Protein AF-A0A836WLZ9-F1 (afdb_monomer)

Secondary structure (DSSP, 8-state):
-PPPP------HHHHHHHHH-HHHHIIIIITTTTTTSTT--HHHHHHHHHTTEE-HHHHHHHHHHHHHHHHHHHHHTT----HHHHIIIIIHHHHHHHHHHHHTTGGGT-TTTS-EEHHHHHT---HHHHHHHHHHHHHHHHHHHHHIIIIIHHHHTT--GGG-------TT-PPPPPPTTS----------

Foldseek 3Di:
DDDDDLDDDDDPVLVVQCVVPVVSSCLLRPQLVVLLDPPDDPRNVVSVLVNLADELVRLLVVLLVQLQVVLLVCVLVVHDDALVNSCVPTRVVSVVQQVVCLLVVVSSVPSPVHHNYPCNVVVVDDPVVVVVSVVVSSVSSSVSNVCCVVPPCVVCSPPHPVNDDPPPPPPDPDPPPDDPPDDPPDDPDDDD

Solvent-accessible surface area (backbone atoms only — not comparable to full-atom values): 11255 Å² total; per-residue (Å²): 130,84,85,86,74,93,69,93,78,90,47,73,69,58,50,52,40,35,74,76,33,54,68,58,38,38,48,70,66,53,48,23,58,64,19,84,46,95,85,37,54,68,67,19,27,49,34,32,40,59,62,38,47,42,44,71,67,59,50,31,51,56,28,24,50,41,14,39,54,53,42,51,57,40,45,70,71,70,45,88,80,57,32,68,53,25,32,62,74,42,17,46,59,51,52,52,47,45,52,52,34,26,76,69,47,43,19,79,81,39,32,88,82,24,39,36,40,46,54,75,72,71,61,77,61,55,75,66,58,46,52,52,53,54,49,52,36,52,52,50,29,30,50,48,26,40,47,38,61,70,69,47,41,78,80,45,72,84,61,50,78,90,73,61,78,83,78,74,82,79,82,74,82,69,75,78,77,76,61,90,84,63,77,84,79,75,79,79,79,81,80,130

Mean predicted aligned error: 9.45 Å

pLDDT: mean 86.03, std 18.05, range [35.22, 98.5]

Structure (mmCIF, N/CA/C/O backbone):
data_AF-A0A836WLZ9-F1
#
_entry.id   AF-A0A836WLZ9-F1
#
loop_
_atom_site.group_PDB
_atom_site.id
_atom_site.type_symbol
_atom_site.label_atom_id
_atom_site.label_alt_id
_atom_site.label_comp_id
_atom_site.label_asym_id
_atom_site.label_entity_id
_atom_site.label_seq_id
_atom_site.pdbx_PDB_ins_code
_atom_site.Cartn_x
_atom_site.Cartn_y
_atom_site.Cartn_z
_atom_site.occupancy
_atom_site.B_iso_or_equiv
_atom_site.auth_seq_id
_atom_site.auth_comp_id
_atom_site.auth_asym_id
_atom_site.auth_atom_id
_atom_site.pdbx_PDB_model_num
ATOM 1 N N . MET A 1 1 ? -1.176 -26.775 -15.944 1.00 46.50 1 MET A N 1
ATOM 2 C CA . MET A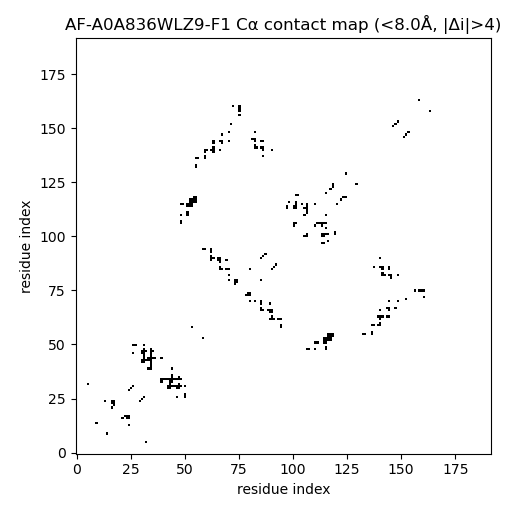 1 1 ? -1.708 -25.426 -15.643 1.00 46.50 1 MET A CA 1
ATOM 3 C C . MET A 1 1 ? -2.430 -24.916 -16.877 1.00 46.50 1 MET A C 1
ATOM 5 O O . MET A 1 1 ? -1.943 -25.163 -17.971 1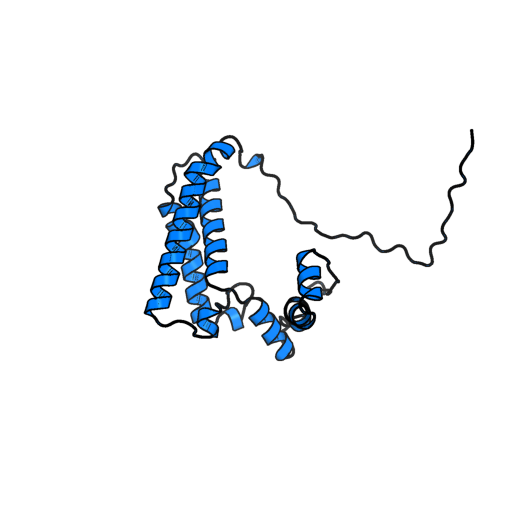.00 46.50 1 MET A O 1
ATOM 9 N N . SER A 1 2 ? -3.597 -24.290 -16.724 1.00 58.41 2 SER A N 1
ATOM 10 C CA . SER A 1 2 ? -4.349 -23.714 -17.846 1.00 58.41 2 SER A CA 1
ATOM 11 C C . SER A 1 2 ? -3.535 -22.624 -18.546 1.00 58.41 2 SER A C 1
ATOM 13 O O . SER A 1 2 ? -2.937 -21.786 -17.872 1.00 58.41 2 SER A O 1
ATOM 15 N N . GLU A 1 3 ? -3.543 -22.614 -19.877 1.00 75.75 3 GLU A N 1
ATOM 16 C CA . GLU A 1 3 ? -2.893 -21.580 -20.684 1.00 75.75 3 GLU A CA 1
ATOM 17 C C . GLU A 1 3 ? -3.460 -20.190 -20.339 1.00 75.75 3 GLU A C 1
ATOM 19 O O . GLU A 1 3 ? -4.664 -19.942 -20.458 1.00 75.75 3 GLU A O 1
ATOM 24 N N . LEU A 1 4 ? -2.597 -19.266 -19.906 1.00 73.62 4 LEU A N 1
ATOM 25 C CA . LEU A 1 4 ? -2.977 -17.867 -19.733 1.00 73.62 4 LEU A CA 1
ATOM 26 C C . LEU A 1 4 ? -3.134 -17.238 -21.122 1.00 73.62 4 LEU A C 1
ATOM 28 O O . LEU A 1 4 ? -2.177 -17.180 -21.889 1.00 73.62 4 LEU A O 1
ATOM 32 N N . LYS A 1 5 ? -4.331 -16.735 -21.444 1.00 78.81 5 LYS A N 1
ATOM 33 C CA . LYS A 1 5 ? -4.615 -16.050 -22.718 1.00 78.81 5 LYS A CA 1
ATOM 34 C C . LYS A 1 5 ? -4.666 -14.538 -22.520 1.00 78.81 5 LYS A C 1
ATOM 36 O O . LYS A 1 5 ? -5.417 -14.055 -21.672 1.00 78.81 5 LYS A O 1
ATOM 41 N N . ASN A 1 6 ? -3.915 -13.783 -23.326 1.00 80.25 6 ASN A N 1
ATOM 42 C CA . ASN A 1 6 ? -3.965 -12.319 -23.310 1.00 80.25 6 ASN A CA 1
ATOM 43 C C . ASN A 1 6 ? -5.201 -11.844 -24.075 1.00 80.25 6 ASN A C 1
ATOM 45 O O . ASN A 1 6 ? -5.151 -11.582 -25.275 1.00 80.25 6 ASN A O 1
ATOM 49 N N . ARG A 1 7 ? -6.345 -11.801 -23.394 1.00 82.19 7 ARG A N 1
ATOM 50 C CA . ARG A 1 7 ? -7.562 -11.229 -23.966 1.00 82.19 7 ARG A CA 1
ATOM 51 C C . ARG A 1 7 ? -7.542 -9.721 -23.778 1.00 82.19 7 ARG A C 1
ATOM 53 O O . ARG A 1 7 ? -7.250 -9.230 -22.688 1.00 82.19 7 ARG A O 1
ATOM 60 N N . PHE A 1 8 ? -7.895 -8.997 -24.835 1.00 80.06 8 PHE A N 1
ATOM 61 C CA . PHE A 1 8 ? -8.130 -7.566 -24.734 1.00 80.06 8 PHE A CA 1
ATOM 62 C C . PHE A 1 8 ? -9.249 -7.303 -23.720 1.00 80.06 8 PHE A C 1
ATOM 64 O O . PHE A 1 8 ? -10.353 -7.832 -23.843 1.00 80.06 8 PHE A O 1
ATOM 71 N N . THR A 1 9 ? -8.945 -6.487 -22.715 1.00 78.06 9 THR A N 1
ATOM 72 C CA . THR A 1 9 ? -9.892 -6.038 -21.692 1.00 78.06 9 THR A CA 1
ATOM 73 C C . THR A 1 9 ? -9.932 -4.519 -21.700 1.00 78.06 9 THR A C 1
ATOM 75 O O . THR A 1 9 ? -8.875 -3.882 -21.629 1.00 78.06 9 THR A O 1
ATOM 78 N N . TRP A 1 10 ? -11.136 -3.955 -21.746 1.00 83.25 10 TRP A N 1
ATOM 79 C CA . TRP A 1 10 ? -11.361 -2.514 -21.736 1.00 83.25 10 TRP A CA 1
ATOM 80 C C . TRP A 1 10 ? -11.775 -2.034 -20.341 1.00 83.25 10 TRP A C 1
ATOM 82 O O . TRP A 1 10 ? -12.531 -2.701 -19.639 1.00 83.25 10 TRP A O 1
ATOM 92 N N . SER A 1 11 ? -11.270 -0.871 -19.951 1.00 86.50 11 SER A N 1
ATOM 93 C CA . SER A 1 11 ? -11.744 -0.085 -18.814 1.00 86.50 11 SER A CA 1
ATOM 94 C C . SER A 1 11 ? -11.515 1.390 -19.125 1.00 86.50 11 SER A C 1
ATOM 96 O O . SER A 1 11 ? -10.692 1.712 -19.986 1.00 86.50 11 SER A O 1
ATOM 98 N N . TYR A 1 12 ? -12.193 2.284 -18.407 1.00 90.75 12 TYR A N 1
ATOM 99 C CA . TYR A 1 12 ? -12.005 3.724 -18.584 1.00 90.75 12 TYR A CA 1
ATOM 100 C C . TYR A 1 12 ? -10.528 4.126 -18.431 1.00 90.75 12 TYR A C 1
ATOM 102 O O . TYR A 1 12 ? -9.948 4.715 -19.335 1.00 90.75 12 TYR A O 1
ATOM 110 N N . SER A 1 13 ? -9.872 3.686 -17.352 1.00 87.75 13 SER A N 1
ATOM 111 C CA . SER A 1 13 ? -8.445 3.954 -17.120 1.00 87.75 13 SER A CA 1
ATOM 112 C C . SER A 1 13 ? -7.533 3.326 -18.178 1.00 87.75 13 SER A C 1
ATOM 114 O O . SER A 1 13 ? -6.481 3.870 -18.490 1.00 87.75 13 SER A O 1
ATOM 116 N N . ALA A 1 14 ? -7.911 2.171 -18.737 1.00 88.56 14 ALA A N 1
ATOM 117 C CA . ALA A 1 14 ? -7.153 1.537 -19.811 1.00 88.56 14 ALA A CA 1
ATOM 118 C C . ALA A 1 14 ? -7.240 2.312 -21.132 1.00 88.56 14 ALA A C 1
ATOM 120 O O . ALA A 1 14 ? -6.253 2.344 -21.867 1.00 88.56 14 ALA A O 1
ATOM 121 N N . ALA A 1 15 ? -8.408 2.883 -21.434 1.00 91.62 15 ALA A N 1
ATOM 122 C CA . ALA A 1 15 ? -8.615 3.729 -22.603 1.00 91.62 15 ALA A CA 1
ATOM 123 C C . ALA A 1 15 ? -7.850 5.045 -22.451 1.00 91.62 15 ALA A C 1
ATOM 125 O O . ALA A 1 15 ? -7.040 5.375 -23.307 1.00 91.62 15 ALA A O 1
ATOM 126 N N . ASP A 1 16 ? -8.016 5.719 -21.314 1.00 93.44 16 ASP A N 1
ATOM 127 C CA . ASP A 1 16 ? -7.311 6.960 -20.987 1.00 93.44 16 ASP A CA 1
ATOM 128 C C . ASP A 1 16 ? -5.779 6.805 -21.054 1.00 93.44 16 ASP A C 1
ATOM 130 O O . ASP A 1 16 ? -5.087 7.600 -21.691 1.00 93.44 16 ASP A O 1
ATOM 134 N N . GLU A 1 17 ? -5.232 5.717 -20.495 1.00 90.69 17 GLU A N 1
ATOM 135 C CA . GLU A 1 17 ? -3.798 5.415 -20.583 1.00 90.69 17 GLU A CA 1
ATOM 136 C C . GLU A 1 17 ? -3.333 5.216 -22.036 1.00 90.69 17 GLU A C 1
ATOM 138 O O . GLU A 1 17 ? -2.231 5.642 -22.395 1.00 90.69 17 GLU A O 1
ATOM 143 N N . PHE A 1 18 ? -4.150 4.559 -22.867 1.00 91.75 18 PHE A N 1
ATOM 144 C CA . PHE A 1 18 ? -3.839 4.319 -24.275 1.00 91.75 18 PHE A CA 1
ATOM 145 C C . PHE A 1 18 ? -3.858 5.609 -25.099 1.00 91.75 18 PHE A C 1
ATOM 147 O O . PHE A 1 18 ? -2.924 5.828 -25.873 1.00 91.75 18 PHE A O 1
ATOM 154 N N . GLU A 1 19 ? -4.875 6.452 -24.905 1.00 94.25 19 GLU A N 1
ATOM 155 C CA . GLU A 1 19 ? -5.005 7.744 -25.590 1.00 94.25 19 GLU A CA 1
ATOM 156 C C . GLU A 1 19 ? -3.904 8.716 -25.163 1.00 94.25 19 GLU A C 1
ATOM 158 O O . GLU A 1 19 ? -3.284 9.361 -26.006 1.00 94.25 19 GLU A O 1
ATOM 163 N N . THR A 1 20 ? -3.575 8.746 -23.870 1.00 95.19 20 THR A N 1
ATOM 164 C CA . THR A 1 20 ? -2.486 9.580 -23.349 1.00 95.19 20 THR A CA 1
ATOM 165 C C . THR A 1 20 ? -1.132 9.140 -23.905 1.00 95.19 20 THR A C 1
ATOM 167 O O . THR A 1 20 ? -0.321 9.962 -24.329 1.00 95.19 20 THR A O 1
ATOM 170 N N . CYS A 1 21 ? -0.831 7.836 -23.862 1.00 95.75 21 CYS A N 1
ATOM 171 C CA . CYS A 1 21 ? 0.431 7.309 -24.370 1.00 95.75 21 CYS A CA 1
ATOM 172 C C . CYS A 1 21 ? 0.352 5.808 -24.675 1.00 95.75 21 CYS A C 1
ATOM 174 O O . CYS A 1 21 ? 0.503 4.946 -23.802 1.00 95.75 21 CYS A O 1
ATOM 176 N N . ARG A 1 22 ? 0.268 5.474 -25.965 1.00 93.94 22 ARG A N 1
ATOM 177 C CA . ARG A 1 22 ? 0.251 4.081 -26.449 1.00 93.94 22 ARG A CA 1
ATOM 178 C C . ARG A 1 22 ? 1.471 3.274 -25.997 1.00 93.94 22 ARG A C 1
ATOM 180 O O . ARG A 1 22 ? 1.341 2.101 -25.647 1.00 93.94 22 ARG A O 1
ATOM 187 N N . ARG A 1 23 ? 2.656 3.902 -25.947 1.00 95.00 23 ARG A N 1
ATOM 188 C CA . ARG A 1 23 ? 3.887 3.259 -25.452 1.00 95.00 23 ARG A CA 1
ATOM 189 C C . ARG A 1 23 ? 3.758 2.894 -23.975 1.00 95.00 23 ARG A C 1
ATOM 191 O O . ARG A 1 23 ? 4.105 1.776 -23.609 1.00 95.00 23 ARG A O 1
ATOM 198 N N . LYS A 1 24 ? 3.234 3.795 -23.139 1.00 92.06 24 LYS A N 1
ATOM 199 C CA . LYS A 1 24 ? 2.970 3.522 -21.720 1.00 92.06 24 LYS A CA 1
ATOM 200 C C . LYS A 1 24 ? 2.031 2.326 -21.581 1.00 92.06 24 LYS A C 1
ATOM 202 O O . LYS A 1 24 ? 2.390 1.354 -20.923 1.00 92.06 24 LYS A O 1
ATOM 207 N N . ARG A 1 25 ? 0.907 2.331 -22.308 1.00 91.50 25 ARG A N 1
ATOM 208 C CA . ARG A 1 25 ? -0.052 1.218 -22.302 1.00 91.50 25 ARG A CA 1
ATOM 209 C C . ARG A 1 25 ? 0.583 -0.119 -22.693 1.00 91.50 25 ARG A C 1
ATOM 211 O O . ARG A 1 25 ? 0.291 -1.146 -22.075 1.00 91.50 25 ARG A O 1
ATOM 218 N N . TYR A 1 26 ? 1.462 -0.111 -23.697 1.00 92.62 26 TYR A N 1
ATOM 219 C CA . TYR A 1 26 ? 2.217 -1.295 -24.100 1.00 92.62 26 TYR A CA 1
ATOM 220 C C .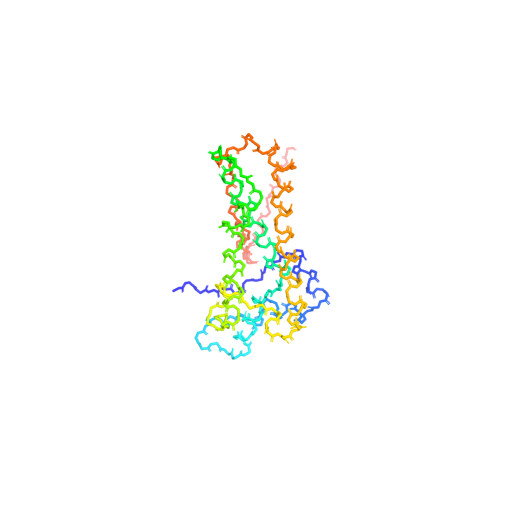 TYR A 1 26 ? 3.062 -1.860 -22.952 1.00 92.62 26 TYR A C 1
ATOM 222 O O . TYR A 1 26 ? 2.936 -3.044 -22.636 1.00 92.62 26 TYR A O 1
ATOM 230 N N . TRP A 1 27 ? 3.864 -1.028 -22.283 1.00 92.06 27 TRP A N 1
ATOM 231 C CA . TRP A 1 27 ? 4.718 -1.475 -21.176 1.00 92.06 27 TRP A CA 1
ATOM 232 C C . TRP A 1 27 ? 3.927 -1.918 -19.944 1.00 92.06 27 TRP A C 1
ATOM 234 O O . TRP A 1 27 ? 4.275 -2.931 -19.339 1.00 92.06 27 TRP 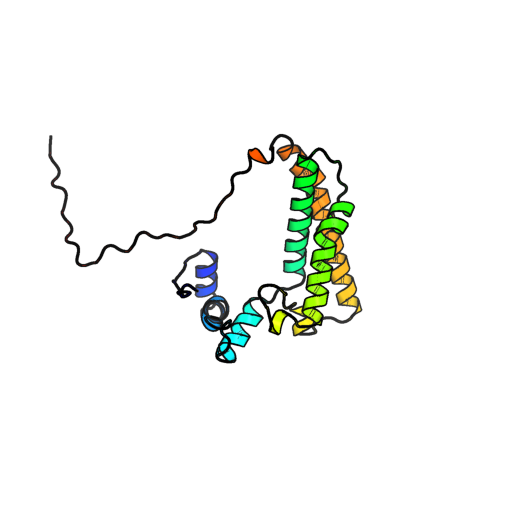A O 1
ATOM 244 N N . SER A 1 28 ? 2.836 -1.223 -19.619 1.00 86.31 28 SER A N 1
ATOM 245 C CA . SER A 1 28 ? 1.981 -1.546 -18.474 1.00 86.31 28 SER A CA 1
ATOM 246 C C . SER A 1 28 ? 1.261 -2.890 -18.624 1.00 86.31 28 SER A C 1
ATOM 248 O O . SER A 1 28 ? 1.077 -3.603 -17.637 1.00 86.31 28 SER A O 1
ATOM 250 N N . LYS A 1 29 ? 0.820 -3.247 -19.842 1.00 86.56 29 LYS A N 1
ATOM 251 C CA . LYS A 1 29 ? -0.077 -4.399 -20.053 1.00 86.56 29 LYS A CA 1
ATOM 252 C C . LYS A 1 29 ? 0.523 -5.546 -20.862 1.00 86.56 29 LYS A C 1
ATOM 254 O O . LYS A 1 29 ? 0.247 -6.702 -20.545 1.00 86.56 29 LYS A O 1
ATOM 259 N N . TYR A 1 30 ? 1.281 -5.245 -21.911 1.00 90.69 30 TYR A N 1
ATOM 260 C CA . TYR A 1 30 ? 1.640 -6.223 -22.942 1.00 90.69 30 TYR A CA 1
ATOM 261 C C . TYR A 1 30 ? 3.106 -6.644 -22.884 1.00 90.69 30 TYR A C 1
ATOM 263 O O . TYR A 1 30 ? 3.390 -7.829 -23.010 1.00 90.69 30 TYR A O 1
ATOM 271 N N . ALA A 1 31 ? 4.030 -5.717 -22.625 1.00 92.94 31 ALA A N 1
ATOM 272 C CA . ALA A 1 31 ? 5.465 -6.004 -22.668 1.00 92.94 31 ALA A CA 1
ATOM 273 C C . ALA A 1 31 ? 5.912 -7.071 -21.656 1.00 92.94 31 ALA A C 1
ATOM 275 O O . ALA A 1 31 ? 6.858 -7.805 -21.914 1.00 92.94 31 ALA A O 1
ATOM 276 N N . GLY A 1 32 ? 5.241 -7.158 -20.503 1.00 92.69 32 GLY A N 1
ATOM 277 C CA . GLY A 1 32 ? 5.515 -8.167 -19.477 1.00 92.69 32 GLY A CA 1
ATOM 278 C C . GLY A 1 32 ? 4.783 -9.498 -19.673 1.00 92.69 32 GLY A C 1
ATOM 279 O O . GLY A 1 32 ? 4.881 -10.370 -18.809 1.00 92.69 32 GLY A O 1
ATOM 280 N N . TRP A 1 33 ? 4.003 -9.666 -20.745 1.00 91.88 33 TRP A N 1
ATOM 281 C CA . TRP A 1 33 ? 3.260 -10.904 -20.977 1.00 91.88 33 TRP A CA 1
ATOM 282 C C . TRP A 1 33 ? 4.217 -12.085 -21.185 1.00 91.88 33 TRP A C 1
ATOM 284 O O . TRP A 1 33 ? 5.179 -11.979 -21.939 1.00 91.88 33 TRP A O 1
ATOM 294 N N . GLY A 1 34 ? 3.986 -13.197 -20.481 1.00 91.31 34 GLY A N 1
ATOM 295 C CA . GLY A 1 34 ? 4.898 -14.347 -20.466 1.00 91.31 34 GLY A CA 1
ATOM 296 C C . GLY A 1 34 ? 6.180 -14.126 -19.653 1.00 91.31 34 GLY A C 1
ATOM 297 O O . GLY A 1 34 ? 6.971 -15.047 -19.503 1.00 91.31 34 GLY A O 1
ATOM 298 N N . GLY A 1 35 ? 6.385 -12.943 -19.059 1.00 92.31 35 GLY A N 1
ATOM 299 C CA . GLY A 1 35 ? 7.588 -12.611 -18.283 1.00 92.31 35 GLY A CA 1
ATOM 300 C C . GLY A 1 35 ? 7.757 -13.379 -16.963 1.00 92.31 35 GLY A C 1
ATOM 301 O O . GLY A 1 35 ? 8.768 -13.203 -16.286 1.00 92.31 35 GLY A O 1
ATOM 302 N N . TRP A 1 36 ? 6.774 -14.201 -16.584 1.00 90.88 36 TRP A N 1
ATOM 303 C CA . TRP A 1 36 ? 6.812 -15.096 -15.422 1.00 90.88 36 TRP A CA 1
ATOM 304 C C . TRP A 1 36 ? 7.346 -16.499 -15.749 1.00 90.88 36 TRP A C 1
ATOM 306 O O . TRP A 1 36 ? 7.603 -17.265 -14.823 1.00 90.88 36 TRP A O 1
ATOM 316 N N . GLU A 1 37 ? 7.493 -16.850 -17.029 1.00 91.81 37 GLU A N 1
ATOM 317 C CA . GLU A 1 37 ? 7.983 -18.167 -17.438 1.00 91.81 37 GLU A CA 1
ATOM 318 C C . GLU A 1 37 ? 9.485 -18.323 -17.159 1.00 91.81 37 GLU A C 1
ATOM 320 O O . GLU A 1 37 ? 10.254 -17.353 -17.194 1.00 91.81 37 GLU A O 1
ATOM 325 N N . LYS A 1 38 ? 9.922 -19.566 -16.914 1.00 88.31 38 LYS A N 1
ATOM 326 C CA . LYS A 1 38 ? 11.342 -19.878 -16.663 1.00 88.31 38 LYS A CA 1
ATOM 327 C C . LYS A 1 38 ? 12.228 -19.445 -17.833 1.00 88.31 38 LYS A C 1
ATOM 329 O O . LYS A 1 38 ? 13.245 -18.796 -17.606 1.00 88.31 38 LYS A O 1
ATOM 334 N N . ASP A 1 39 ? 11.765 -19.677 -19.058 1.00 92.19 39 ASP A N 1
ATOM 335 C CA . ASP A 1 39 ? 12.493 -19.371 -20.296 1.00 92.19 39 ASP A CA 1
ATOM 336 C C . ASP A 1 39 ? 12.046 -18.045 -20.937 1.00 92.19 39 ASP A C 1
ATOM 338 O O . ASP A 1 39 ? 12.260 -17.801 -22.122 1.00 92.19 39 ASP A O 1
ATOM 342 N N . ALA A 1 40 ? 11.410 -17.161 -20.156 1.00 92.94 40 ALA A N 1
ATOM 343 C CA . ALA A 1 40 ? 10.954 -15.868 -20.653 1.00 92.94 40 ALA A CA 1
ATOM 344 C C . ALA A 1 40 ? 12.119 -15.018 -21.202 1.00 92.94 40 ALA A C 1
ATOM 346 O O . ALA A 1 40 ? 13.148 -14.901 -20.520 1.00 92.94 40 ALA A O 1
ATOM 347 N N . PRO A 1 41 ? 11.940 -14.332 -22.351 1.00 95.25 41 PRO A N 1
ATOM 348 C CA . PRO A 1 41 ? 12.907 -13.360 -22.850 1.00 95.25 41 PRO A CA 1
ATOM 349 C C . PRO A 1 41 ? 13.250 -12.313 -21.787 1.00 95.25 41 PRO A C 1
ATOM 351 O O . PRO A 1 41 ? 12.374 -11.865 -21.040 1.00 95.25 41 PRO A O 1
ATOM 354 N N . GLU A 1 42 ? 14.510 -11.874 -21.743 1.00 94.75 42 GLU A N 1
ATOM 355 C CA . GLU A 1 42 ? 14.996 -10.956 -20.703 1.00 94.75 42 GLU A CA 1
ATOM 356 C C . GLU A 1 42 ? 14.142 -9.683 -20.611 1.00 94.75 42 GLU A C 1
ATOM 358 O O . GLU A 1 42 ? 13.754 -9.262 -19.517 1.00 94.75 42 GLU A O 1
ATOM 363 N N . LEU A 1 43 ? 13.781 -9.111 -21.763 1.00 94.88 43 LEU A N 1
ATOM 364 C CA . LEU A 1 43 ? 12.960 -7.909 -21.837 1.00 94.88 43 LEU A CA 1
ATOM 365 C C . LEU A 1 43 ? 11.577 -8.115 -21.208 1.00 94.88 43 LEU A C 1
ATOM 367 O O . LEU A 1 43 ? 11.147 -7.289 -20.403 1.00 94.88 43 LEU A O 1
ATOM 371 N N . ALA A 1 44 ? 10.907 -9.225 -21.530 1.00 94.88 44 ALA A N 1
ATOM 372 C CA . ALA A 1 44 ? 9.586 -9.545 -20.996 1.00 94.88 44 ALA A CA 1
ATOM 373 C C . ALA A 1 44 ? 9.648 -9.816 -19.489 1.00 94.88 44 ALA A C 1
ATOM 375 O O . ALA A 1 44 ? 8.819 -9.320 -18.725 1.00 94.88 44 ALA A O 1
ATOM 376 N N . ARG A 1 45 ? 10.686 -10.529 -19.033 1.00 94.62 45 ARG A N 1
ATOM 377 C CA . ARG A 1 45 ? 10.941 -10.786 -17.611 1.00 94.62 45 ARG A CA 1
ATOM 378 C C . ARG A 1 45 ? 11.170 -9.490 -16.832 1.00 94.62 45 ARG A C 1
ATOM 380 O O . ARG A 1 45 ? 10.613 -9.304 -15.748 1.00 94.62 45 ARG A O 1
ATOM 387 N N . LYS A 1 46 ? 11.971 -8.574 -17.380 1.00 94.06 46 LYS A N 1
ATOM 388 C CA . LYS A 1 46 ? 12.237 -7.262 -16.778 1.00 94.06 46 LYS A CA 1
ATOM 389 C C . LYS A 1 46 ? 10.977 -6.400 -16.758 1.00 94.06 46 LYS A C 1
ATOM 391 O O . LYS A 1 46 ? 10.637 -5.875 -15.702 1.00 94.06 46 LYS A O 1
ATOM 396 N N . ALA A 1 47 ? 10.256 -6.313 -17.875 1.00 95.19 47 ALA A N 1
ATOM 397 C CA . ALA A 1 47 ? 8.992 -5.587 -17.962 1.00 95.19 47 ALA A CA 1
ATOM 398 C C . ALA A 1 47 ? 7.972 -6.110 -16.943 1.00 95.19 47 ALA A C 1
ATOM 400 O O . ALA A 1 47 ? 7.372 -5.327 -16.212 1.00 95.19 47 ALA A O 1
ATOM 401 N N . TYR A 1 48 ? 7.836 -7.432 -16.823 1.00 94.19 48 TYR A N 1
ATOM 402 C CA . TYR A 1 48 ? 6.954 -8.058 -15.846 1.00 94.19 48 TYR A CA 1
ATOM 403 C C . TYR A 1 48 ? 7.318 -7.684 -14.407 1.00 94.19 48 TYR A C 1
ATOM 405 O O . TYR A 1 48 ? 6.455 -7.208 -13.672 1.00 94.19 48 TYR A O 1
ATOM 413 N N . ARG A 1 49 ? 8.588 -7.827 -14.009 1.00 93.69 49 ARG A N 1
ATOM 414 C CA . ARG A 1 49 ? 9.047 -7.463 -12.657 1.00 93.69 49 ARG A CA 1
ATOM 415 C C . ARG A 1 49 ? 8.801 -5.987 -12.346 1.00 93.69 49 ARG A C 1
ATOM 417 O O . ARG A 1 49 ? 8.232 -5.671 -11.308 1.00 93.69 49 ARG A O 1
ATOM 424 N N . LEU A 1 50 ? 9.185 -5.093 -13.258 1.00 93.44 50 LEU A N 1
ATOM 425 C CA . LEU A 1 50 ? 9.042 -3.648 -13.058 1.00 93.44 50 LEU A CA 1
ATOM 426 C C . LEU A 1 50 ? 7.577 -3.190 -13.111 1.00 93.44 50 LEU A C 1
ATOM 428 O O . LEU A 1 50 ? 7.224 -2.231 -12.437 1.00 93.44 50 LEU A O 1
ATOM 432 N N . SER A 1 51 ? 6.694 -3.913 -13.809 1.00 92.62 51 SER A N 1
ATOM 433 C CA . SER A 1 51 ? 5.243 -3.656 -13.771 1.00 92.62 51 SER A CA 1
ATOM 434 C C . SER A 1 51 ? 4.611 -3.892 -12.392 1.00 92.62 51 SER A C 1
ATOM 436 O O . SER A 1 51 ? 3.472 -3.493 -12.163 1.00 92.62 51 SER A O 1
ATOM 438 N N . LYS A 1 52 ? 5.321 -4.576 -11.482 1.00 93.00 52 LYS A N 1
ATOM 439 C CA . LYS A 1 52 ? 4.913 -4.814 -10.087 1.00 93.00 52 LYS A CA 1
ATOM 440 C C . LYS A 1 52 ? 5.609 -3.886 -9.098 1.00 93.00 52 LYS A C 1
ATOM 442 O O . LYS A 1 52 ? 5.487 -4.076 -7.890 1.00 93.00 52 LYS A O 1
ATOM 447 N N . MET A 1 53 ? 6.350 -2.903 -9.601 1.00 94.81 53 MET A N 1
ATOM 448 C CA . MET A 1 53 ? 6.943 -1.878 -8.764 1.00 94.81 53 MET A CA 1
ATOM 449 C C . MET A 1 53 ? 5.849 -1.052 -8.093 1.00 94.81 53 MET A C 1
ATOM 451 O O . MET A 1 53 ? 4.837 -0.716 -8.707 1.00 94.81 53 MET A O 1
ATOM 455 N N . VAL A 1 54 ? 6.076 -0.713 -6.833 1.00 95.44 54 VAL A N 1
ATOM 456 C CA . VAL A 1 54 ? 5.221 0.183 -6.056 1.00 95.44 54 VAL A CA 1
ATOM 457 C C . VAL A 1 54 ? 6.096 1.244 -5.400 1.00 95.44 54 VAL A C 1
ATOM 459 O O . VAL A 1 54 ? 7.301 1.062 -5.259 1.00 95.44 54 VAL A O 1
ATOM 462 N N . ASN A 1 55 ? 5.500 2.368 -5.028 1.00 94.88 55 ASN A N 1
ATOM 463 C CA . ASN A 1 55 ? 6.169 3.424 -4.269 1.00 94.88 55 ASN A CA 1
ATOM 464 C C . ASN A 1 55 ? 5.665 3.438 -2.822 1.00 94.88 55 ASN A C 1
ATOM 466 O O . ASN A 1 55 ? 4.699 2.734 -2.490 1.00 94.88 55 ASN A O 1
ATOM 470 N N . ILE A 1 56 ? 6.276 4.268 -1.973 1.00 94.81 56 ILE A N 1
ATOM 471 C CA . ILE A 1 56 ? 5.861 4.380 -0.572 1.00 94.81 56 ILE A CA 1
ATOM 472 C C . ILE A 1 56 ? 4.381 4.748 -0.443 1.00 94.81 56 ILE A C 1
ATOM 474 O O . ILE A 1 56 ? 3.695 4.205 0.410 1.00 94.81 56 ILE A O 1
ATOM 478 N N . TYR A 1 57 ? 3.852 5.609 -1.316 1.00 95.25 57 TYR A N 1
ATOM 479 C CA . TYR A 1 57 ? 2.480 6.110 -1.211 1.00 95.25 57 TYR A CA 1
ATOM 480 C C . TYR A 1 57 ? 1.455 5.000 -1.460 1.00 95.25 57 TYR A C 1
ATOM 482 O O . TYR A 1 57 ? 0.479 4.863 -0.723 1.00 95.25 57 TYR A O 1
ATOM 490 N N . THR A 1 58 ? 1.723 4.152 -2.454 1.00 96.00 58 THR A N 1
ATOM 491 C CA . THR A 1 58 ? 0.932 2.946 -2.732 1.00 96.00 58 THR A CA 1
ATOM 492 C C . THR A 1 58 ? 0.999 1.987 -1.546 1.00 96.00 58 THR A C 1
ATOM 494 O O . THR A 1 58 ? -0.009 1.406 -1.144 1.00 96.00 58 THR A O 1
ATOM 497 N N . LEU A 1 59 ? 2.188 1.834 -0.955 1.00 96.06 59 LEU A N 1
ATOM 498 C CA . LEU A 1 59 ? 2.385 0.977 0.205 1.00 96.06 59 LEU A CA 1
ATOM 499 C C . LEU A 1 59 ? 1.617 1.491 1.434 1.00 96.06 59 LEU A C 1
ATOM 501 O O . LEU A 1 59 ? 0.966 0.696 2.111 1.00 96.06 59 LEU A O 1
ATOM 505 N N . THR A 1 60 ? 1.631 2.804 1.672 1.00 97.75 60 THR A N 1
ATOM 506 C CA . THR A 1 60 ? 0.870 3.486 2.726 1.00 97.75 60 THR A CA 1
ATOM 507 C C . THR A 1 60 ? -0.628 3.258 2.564 1.00 97.75 60 THR A C 1
ATOM 509 O O . THR A 1 60 ? -1.284 2.883 3.532 1.00 97.75 60 THR A O 1
ATOM 512 N N . GLY A 1 61 ? -1.168 3.395 1.348 1.00 97.75 61 GLY A N 1
ATOM 513 C CA . GLY A 1 61 ? -2.581 3.114 1.069 1.00 97.75 61 GLY A CA 1
ATOM 514 C C . GLY A 1 61 ? -2.967 1.668 1.396 1.00 97.75 61 GLY A C 1
ATOM 515 O O . GLY A 1 61 ? -3.913 1.431 2.145 1.00 97.75 61 GLY A O 1
ATOM 516 N N . ASN A 1 62 ? -2.168 0.700 0.937 1.00 97.06 62 ASN A N 1
ATOM 517 C CA . ASN A 1 62 ? -2.384 -0.721 1.237 1.00 97.06 62 ASN A CA 1
ATOM 518 C C . ASN A 1 62 ? -2.266 -1.036 2.740 1.00 97.06 62 ASN A C 1
ATOM 520 O O . ASN A 1 62 ? -2.925 -1.941 3.253 1.00 97.06 62 ASN A O 1
ATOM 524 N N . ALA A 1 63 ? -1.385 -0.337 3.458 1.00 98.06 63 ALA A N 1
ATOM 525 C CA . ALA A 1 63 ? -1.231 -0.488 4.900 1.00 98.06 63 ALA A CA 1
ATOM 526 C C . ALA A 1 63 ? -2.419 0.117 5.666 1.00 98.06 63 ALA A C 1
ATOM 528 O O . ALA A 1 63 ? -2.894 -0.493 6.623 1.00 98.06 63 ALA A O 1
ATOM 529 N N . ALA A 1 64 ? -2.929 1.267 5.215 1.00 98.38 64 ALA A N 1
ATOM 530 C CA . ALA A 1 64 ? -4.121 1.905 5.762 1.00 98.38 64 ALA A CA 1
ATOM 531 C C . ALA A 1 64 ? -5.360 1.026 5.572 1.00 98.38 64 ALA A C 1
ATOM 533 O O . ALA A 1 64 ? -6.080 0.780 6.537 1.00 98.38 64 ALA A O 1
ATOM 534 N N . GLU A 1 65 ? -5.561 0.473 4.372 1.00 97.94 65 GLU A N 1
ATOM 535 C CA . GLU A 1 65 ? -6.641 -0.480 4.104 1.00 97.94 65 GLU A CA 1
ATOM 536 C C . GLU A 1 65 ? -6.560 -1.686 5.046 1.00 97.94 65 GLU A C 1
ATOM 538 O O . GLU A 1 65 ? -7.544 -2.030 5.695 1.00 97.94 65 GLU A O 1
ATOM 543 N N . ARG A 1 66 ? -5.375 -2.290 5.205 1.00 98.19 66 ARG A N 1
ATOM 544 C CA . ARG A 1 66 ? -5.186 -3.406 6.146 1.00 98.19 66 ARG A CA 1
ATOM 545 C C . ARG A 1 66 ? -5.522 -3.034 7.587 1.00 98.19 66 ARG A C 1
ATOM 547 O O . ARG A 1 66 ? -6.184 -3.820 8.261 1.00 98.19 66 ARG A O 1
ATOM 554 N N . ALA A 1 67 ? -5.073 -1.871 8.062 1.00 98.38 67 ALA A N 1
ATOM 555 C CA . ALA A 1 67 ? -5.385 -1.398 9.409 1.00 98.38 67 ALA A CA 1
ATOM 556 C C . ALA A 1 67 ? -6.895 -1.198 9.595 1.00 98.38 67 ALA A C 1
ATOM 558 O O . ALA A 1 67 ? -7.459 -1.670 10.582 1.00 98.38 67 ALA A O 1
ATOM 559 N N . VAL A 1 68 ? -7.563 -0.561 8.632 1.00 97.94 68 VAL A N 1
ATOM 560 C CA . VAL A 1 68 ? -9.016 -0.346 8.644 1.00 97.94 68 VAL A CA 1
ATOM 561 C C . VAL A 1 68 ? -9.775 -1.669 8.610 1.00 97.94 68 VAL A C 1
ATOM 563 O O . VAL A 1 68 ? -10.653 -1.878 9.440 1.00 97.94 68 VAL A O 1
ATOM 566 N N . MET A 1 69 ? -9.414 -2.594 7.720 1.00 96.50 69 MET A N 1
ATOM 567 C CA . MET A 1 69 ? -10.071 -3.900 7.623 1.00 96.50 69 MET A CA 1
ATOM 568 C C . MET A 1 69 ? -9.880 -4.728 8.892 1.00 96.50 69 MET A C 1
ATOM 570 O O . MET A 1 69 ? -10.830 -5.338 9.377 1.00 96.50 69 MET A O 1
ATOM 574 N N . TRP A 1 70 ? -8.681 -4.721 9.476 1.00 97.50 70 TRP A N 1
ATOM 575 C CA . TRP A 1 70 ? -8.442 -5.368 10.765 1.00 97.50 70 TRP A CA 1
ATOM 576 C C . TRP A 1 70 ? -9.298 -4.743 11.874 1.00 97.50 70 TRP A C 1
ATOM 578 O O . TRP A 1 70 ? -9.933 -5.459 12.648 1.00 97.50 70 TRP A O 1
ATOM 588 N N . THR A 1 71 ? -9.376 -3.410 11.903 1.00 97.62 71 THR A N 1
ATOM 589 C CA . THR A 1 71 ? -10.175 -2.652 12.876 1.00 97.62 71 THR A CA 1
ATOM 590 C C . THR A 1 71 ? -11.657 -2.986 12.746 1.00 97.62 71 THR A C 1
ATOM 592 O O . THR A 1 71 ? -12.291 -3.330 13.738 1.00 97.62 71 THR A O 1
ATOM 595 N N . LEU A 1 72 ? -12.196 -2.973 11.523 1.00 95.94 72 LEU A N 1
ATOM 596 C CA . LEU A 1 72 ? -13.576 -3.351 11.221 1.00 95.94 72 LEU A CA 1
ATOM 597 C C . LEU A 1 72 ? -13.909 -4.741 11.775 1.00 95.94 72 LEU A C 1
ATOM 599 O O . LEU A 1 72 ? -14.900 -4.893 12.483 1.00 95.94 72 LEU A O 1
ATOM 603 N N . ARG A 1 73 ? -13.061 -5.742 11.511 1.00 94.94 73 ARG A N 1
ATOM 604 C CA . ARG A 1 73 ? -13.279 -7.121 11.982 1.00 94.94 73 ARG A CA 1
ATOM 605 C C . ARG A 1 73 ? -13.298 -7.221 13.504 1.00 94.94 73 ARG A C 1
ATOM 607 O O . ARG A 1 73 ? -14.114 -7.946 14.063 1.00 94.94 73 ARG A O 1
ATOM 614 N N . ARG A 1 74 ? -12.413 -6.489 14.181 1.00 96.00 74 ARG A N 1
ATOM 615 C CA . ARG A 1 74 ? -12.342 -6.461 15.647 1.00 96.00 74 ARG A CA 1
ATOM 616 C C . ARG A 1 74 ? -13.557 -5.765 16.263 1.00 96.00 74 ARG A C 1
ATOM 618 O O . ARG A 1 74 ? -14.128 -6.295 17.211 1.00 96.00 74 ARG A O 1
ATOM 625 N N . LEU A 1 75 ? -13.980 -4.639 15.693 1.00 94.81 75 LEU A N 1
ATOM 626 C CA . LEU A 1 75 ? -15.158 -3.896 16.141 1.00 94.81 75 LEU A CA 1
ATOM 627 C C . LEU A 1 75 ? -16.459 -4.686 15.909 1.00 94.81 75 LEU A C 1
ATOM 629 O O . LEU A 1 75 ? -17.302 -4.744 16.799 1.00 94.81 75 LEU A O 1
ATOM 633 N N . GLN A 1 76 ? -16.600 -5.371 14.767 1.00 93.62 76 GLN A N 1
ATOM 634 C CA . GLN A 1 76 ? -17.725 -6.284 14.504 1.00 93.62 76 GLN A CA 1
ATOM 635 C C . GLN A 1 76 ? -17.781 -7.460 15.490 1.00 93.62 76 GLN A C 1
ATOM 637 O O . GLN A 1 76 ? -18.864 -7.949 15.796 1.00 93.62 76 GLN A O 1
ATOM 642 N N . ALA A 1 77 ? -16.632 -7.895 16.014 1.00 92.88 77 ALA A N 1
ATOM 643 C CA . ALA A 1 77 ? -16.546 -8.906 17.067 1.00 92.88 77 ALA A CA 1
ATOM 644 C C . ALA A 1 77 ? -16.802 -8.343 18.483 1.00 92.88 77 ALA A C 1
ATOM 646 O O . ALA A 1 77 ? -16.615 -9.058 19.466 1.00 92.88 77 ALA A O 1
ATOM 647 N N . GLY A 1 78 ? -17.193 -7.070 18.606 1.00 92.44 78 GLY A N 1
ATOM 648 C CA . GLY A 1 78 ? -17.500 -6.418 19.881 1.00 92.44 78 GLY A CA 1
ATOM 649 C C . GLY A 1 78 ? -16.279 -5.957 20.682 1.00 92.44 78 GLY A C 1
ATOM 650 O O . GLY A 1 78 ? -16.430 -5.573 21.839 1.00 92.44 78 GLY A O 1
ATOM 651 N N . ALA A 1 79 ? -15.072 -5.986 20.108 1.00 94.25 79 ALA A N 1
ATOM 652 C CA . ALA A 1 79 ? -13.882 -5.474 20.782 1.00 94.25 79 ALA A CA 1
ATOM 653 C C . ALA A 1 79 ? -13.807 -3.944 20.691 1.00 94.25 79 ALA A C 1
ATOM 655 O O . ALA A 1 79 ? -14.161 -3.362 19.669 1.00 94.25 79 ALA A O 1
ATOM 656 N N . THR A 1 80 ? -13.249 -3.299 21.713 1.00 93.44 80 THR A N 1
ATOM 657 C CA . THR A 1 80 ? -12.788 -1.907 21.622 1.00 93.44 80 THR A CA 1
ATOM 658 C C . THR A 1 80 ? -11.379 -1.892 21.037 1.00 93.44 80 THR A C 1
ATOM 660 O O . THR A 1 80 ? -10.549 -2.717 21.416 1.00 93.44 80 THR A O 1
ATOM 663 N N . VAL A 1 81 ? -11.111 -0.984 20.099 1.00 94.88 81 VAL A N 1
ATOM 664 C CA . VAL A 1 81 ? -9.844 -0.933 19.358 1.00 94.88 81 VAL A CA 1
ATOM 665 C C . VAL A 1 81 ? -9.337 0.500 19.290 1.00 94.88 81 VAL A C 1
ATOM 667 O O . VAL A 1 81 ? -10.062 1.378 18.823 1.00 94.88 81 VAL A O 1
ATOM 670 N N . ALA A 1 82 ? -8.084 0.734 19.682 1.00 97.06 82 ALA A N 1
ATOM 671 C CA . ALA A 1 82 ? -7.398 1.990 19.394 1.00 97.06 82 ALA A CA 1
ATOM 672 C C . ALA A 1 82 ? -6.726 1.970 18.007 1.00 97.06 82 ALA A C 1
ATOM 674 O O . ALA A 1 82 ? -6.208 0.947 17.553 1.00 97.06 82 ALA A O 1
ATOM 675 N N . ALA A 1 83 ? -6.642 3.130 17.347 1.00 96.75 83 ALA A N 1
ATOM 676 C CA . ALA A 1 83 ? -5.985 3.268 16.040 1.00 96.75 83 ALA A CA 1
ATOM 677 C C . ALA A 1 83 ? -4.519 2.790 16.051 1.00 96.75 83 ALA A C 1
ATOM 679 O O . ALA A 1 83 ? -4.039 2.171 15.099 1.00 96.75 83 ALA A O 1
ATOM 680 N N . GLN A 1 84 ? -3.820 3.019 17.165 1.00 97.81 84 GLN A N 1
ATOM 681 C CA . GLN A 1 84 ? -2.442 2.573 17.345 1.00 97.81 84 GLN A CA 1
ATOM 682 C C . GLN A 1 84 ? -2.319 1.043 17.348 1.00 97.81 84 GLN A C 1
ATOM 684 O O . GLN A 1 84 ? -1.354 0.507 16.802 1.00 97.81 84 GLN A O 1
ATOM 689 N N . GLU A 1 85 ? -3.293 0.329 17.915 1.00 97.62 85 GLU A N 1
ATOM 690 C CA . GLU A 1 85 ? -3.312 -1.137 17.899 1.00 97.62 85 GLU A CA 1
ATOM 691 C C . GLU A 1 85 ? -3.472 -1.662 16.473 1.00 97.62 85 GLU A C 1
ATOM 693 O O . GLU A 1 85 ? -2.742 -2.567 16.071 1.00 97.62 85 GLU A O 1
ATOM 698 N N . ALA A 1 86 ? -4.347 -1.044 15.675 1.00 97.25 86 ALA A N 1
ATOM 699 C CA . ALA A 1 86 ? -4.529 -1.405 14.272 1.00 97.25 86 ALA A CA 1
ATOM 700 C C . ALA A 1 86 ? -3.238 -1.244 13.459 1.00 97.25 86 ALA A C 1
ATOM 702 O O . ALA A 1 86 ? -2.883 -2.113 12.652 1.00 97.25 86 ALA A O 1
ATOM 703 N N . TYR A 1 87 ? -2.488 -0.167 13.713 1.00 98.12 87 TYR A N 1
ATOM 704 C CA . TYR A 1 87 ? -1.174 0.013 13.108 1.00 98.12 87 TYR A CA 1
ATOM 705 C C . TYR A 1 87 ? -0.203 -1.102 13.518 1.00 98.12 87 TYR A C 1
ATOM 707 O O . TYR A 1 87 ? 0.416 -1.719 12.650 1.00 98.12 87 TYR A O 1
ATOM 715 N N . GLN A 1 88 ? -0.074 -1.391 14.816 1.00 98.12 88 GLN A N 1
ATOM 716 C CA . GLN A 1 88 ? 0.878 -2.393 15.310 1.00 98.12 88 GLN A CA 1
ATOM 717 C C . GLN A 1 88 ? 0.537 -3.814 14.848 1.00 98.12 88 GLN A C 1
ATOM 719 O O . GLN A 1 88 ? 1.444 -4.564 14.487 1.00 98.12 88 GLN A O 1
ATOM 724 N N . ALA A 1 89 ? -0.746 -4.177 14.843 1.00 97.50 89 ALA A N 1
ATOM 725 C CA . ALA A 1 89 ? -1.198 -5.534 14.561 1.00 97.50 89 ALA A CA 1
ATOM 726 C C . ALA A 1 89 ? -1.264 -5.855 13.060 1.00 97.50 89 ALA A C 1
ATOM 728 O O . ALA A 1 89 ? -0.969 -6.983 12.671 1.00 97.50 89 ALA A O 1
ATOM 729 N N . ALA A 1 90 ? -1.639 -4.889 12.211 1.00 97.38 90 ALA A N 1
ATOM 730 C CA . ALA A 1 90 ? -1.930 -5.157 10.799 1.00 97.38 90 ALA A CA 1
ATOM 731 C C . ALA A 1 90 ? -1.013 -4.412 9.821 1.00 97.38 90 ALA A C 1
ATOM 733 O O . ALA A 1 90 ? -0.489 -5.013 8.879 1.00 97.38 90 ALA A O 1
ATOM 734 N N . ALA A 1 91 ? -0.796 -3.111 10.024 1.00 97.56 91 ALA A N 1
ATOM 735 C CA . ALA A 1 91 ? -0.044 -2.299 9.067 1.00 97.56 91 ALA A CA 1
ATOM 736 C C . ALA A 1 91 ? 1.472 -2.464 9.204 1.00 97.56 91 ALA A C 1
ATOM 738 O O . ALA A 1 91 ? 2.161 -2.695 8.213 1.00 97.56 91 ALA A O 1
ATOM 739 N N . ARG A 1 92 ? 2.003 -2.368 10.426 1.00 97.56 92 ARG A N 1
ATOM 740 C CA . ARG A 1 92 ? 3.444 -2.397 10.695 1.00 97.56 92 ARG A CA 1
ATOM 741 C C . ARG A 1 92 ? 4.111 -3.701 10.240 1.00 97.56 92 ARG A C 1
A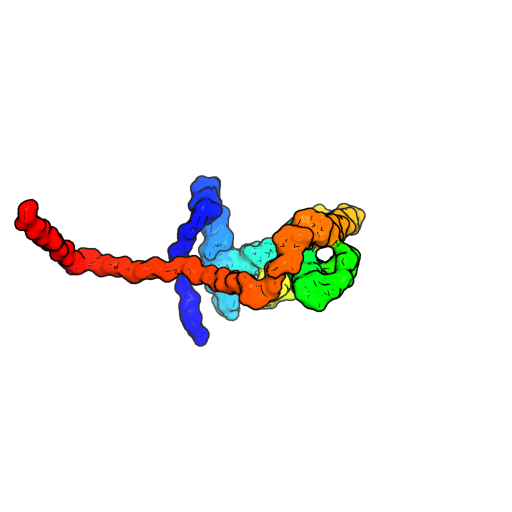TOM 743 O O . ARG A 1 92 ? 5.149 -3.597 9.586 1.00 97.56 92 ARG A O 1
ATOM 750 N N . PRO A 1 93 ? 3.563 -4.908 10.497 1.00 97.75 93 PRO A N 1
ATOM 751 C CA . PRO A 1 93 ? 4.162 -6.147 10.001 1.00 97.75 93 PRO A CA 1
ATOM 752 C C . PRO A 1 93 ? 4.218 -6.181 8.471 1.00 97.75 93 PRO A C 1
ATOM 754 O O . PRO A 1 93 ? 5.236 -6.564 7.901 1.00 97.75 93 PRO A O 1
ATOM 757 N N . PHE A 1 94 ? 3.158 -5.710 7.805 1.00 97.00 94 PHE A N 1
ATOM 758 C CA . PHE A 1 94 ? 3.122 -5.607 6.350 1.00 97.00 94 PHE A CA 1
ATOM 759 C C . PHE A 1 94 ? 4.169 -4.623 5.808 1.00 97.00 94 PHE A C 1
ATOM 761 O O . PHE A 1 94 ? 4.920 -4.979 4.900 1.00 97.00 94 PHE A O 1
ATOM 768 N N . LEU A 1 95 ? 4.238 -3.410 6.364 1.00 96.31 95 LEU A N 1
ATOM 769 C CA . LEU A 1 95 ? 5.202 -2.386 5.956 1.00 96.31 95 LEU A CA 1
ATOM 770 C C . LEU A 1 95 ? 6.641 -2.873 6.144 1.00 96.31 95 LEU A C 1
ATOM 772 O O . LEU A 1 95 ? 7.442 -2.784 5.216 1.00 96.31 95 LEU A O 1
ATOM 776 N N . ASN A 1 96 ? 6.948 -3.452 7.307 1.00 95.81 96 ASN A N 1
ATOM 777 C CA . ASN A 1 96 ? 8.269 -4.000 7.605 1.00 95.81 96 ASN A CA 1
ATOM 778 C C . ASN A 1 96 ? 8.653 -5.109 6.622 1.00 95.81 96 ASN A C 1
ATOM 780 O O . ASN A 1 96 ? 9.781 -5.130 6.130 1.00 95.81 96 ASN A O 1
ATOM 784 N N . GLU A 1 97 ? 7.725 -6.018 6.315 1.00 96.25 97 GLU A N 1
ATOM 785 C CA . GLU A 1 97 ? 7.980 -7.108 5.377 1.00 96.25 97 GLU A CA 1
ATOM 786 C C . GLU A 1 97 ? 8.196 -6.596 3.953 1.00 96.25 97 GLU A C 1
ATOM 788 O O . GLU A 1 97 ? 9.155 -6.997 3.291 1.00 96.25 97 GLU A O 1
ATOM 793 N N . ALA A 1 98 ? 7.353 -5.676 3.483 1.00 95.38 98 ALA A N 1
ATOM 794 C CA . ALA A 1 98 ? 7.500 -5.052 2.172 1.00 95.38 98 ALA A CA 1
ATOM 795 C C . ALA A 1 98 ? 8.841 -4.314 2.047 1.00 95.38 98 ALA A C 1
ATOM 797 O O . ALA A 1 98 ? 9.551 -4.473 1.053 1.00 95.38 98 ALA A O 1
ATOM 798 N N . TRP A 1 99 ? 9.228 -3.569 3.084 1.00 94.25 99 TRP A N 1
ATOM 799 C CA . TRP A 1 99 ? 10.495 -2.848 3.124 1.00 94.25 99 TRP A CA 1
ATOM 800 C C . TRP A 1 99 ? 11.691 -3.803 3.092 1.00 94.25 99 TRP A C 1
ATOM 802 O O . TRP A 1 99 ? 12.557 -3.711 2.218 1.00 94.25 99 TRP A O 1
ATOM 812 N N . ARG A 1 100 ? 11.710 -4.778 4.009 1.00 95.75 100 ARG A N 1
ATOM 813 C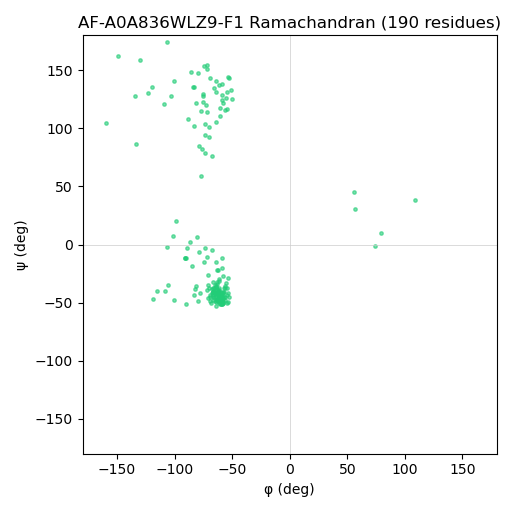 CA . ARG A 1 100 ? 12.775 -5.779 4.148 1.00 95.75 100 ARG A CA 1
ATOM 814 C C . ARG A 1 100 ? 12.949 -6.601 2.873 1.00 95.75 100 ARG A C 1
ATOM 816 O O . ARG A 1 100 ? 14.062 -6.707 2.360 1.00 95.75 100 ARG A O 1
ATOM 823 N N . SER A 1 101 ? 11.859 -7.160 2.349 1.00 96.44 101 SER A N 1
ATOM 824 C CA . SER A 1 101 ? 11.883 -7.995 1.143 1.00 96.44 101 SER A CA 1
ATOM 825 C C . SER A 1 101 ? 12.299 -7.212 -0.102 1.00 96.44 101 SER A C 1
ATOM 827 O O . SER A 1 101 ? 13.033 -7.738 -0.945 1.00 96.44 101 SER A O 1
ATOM 829 N N . SER A 1 102 ? 11.919 -5.933 -0.196 1.00 95.06 102 SER A N 1
ATOM 830 C CA . SER A 1 102 ? 12.377 -5.062 -1.273 1.00 95.06 102 SER A CA 1
ATOM 831 C C . SER A 1 102 ? 13.878 -4.781 -1.193 1.00 95.06 102 SER A C 1
ATOM 833 O O . SER A 1 102 ? 14.533 -4.832 -2.237 1.00 95.06 102 SER A O 1
ATOM 835 N N . ARG A 1 103 ? 14.437 -4.508 -0.002 1.00 93.31 103 ARG A N 1
ATOM 836 C CA . ARG A 1 103 ? 15.893 -4.303 0.176 1.00 93.31 103 ARG A CA 1
ATOM 837 C C . ARG A 1 103 ? 16.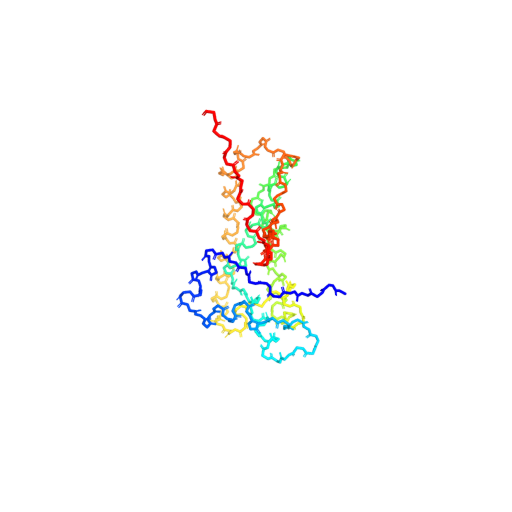691 -5.557 -0.165 1.00 93.31 103 ARG A C 1
ATOM 839 O O . ARG A 1 103 ? 17.735 -5.466 -0.798 1.00 93.31 103 ARG A O 1
ATOM 846 N N . GLN A 1 104 ? 16.162 -6.727 0.190 1.00 96.00 104 GLN A N 1
ATOM 847 C CA . GLN A 1 104 ? 16.726 -8.035 -0.164 1.00 96.00 104 GLN A CA 1
ATOM 848 C C . GLN A 1 104 ? 16.513 -8.413 -1.641 1.00 96.00 104 GLN A C 1
ATOM 850 O O . GLN A 1 104 ? 16.978 -9.458 -2.087 1.00 96.00 104 GLN A O 1
ATOM 855 N N . GLN A 1 105 ? 15.812 -7.577 -2.413 1.00 95.75 105 GLN A N 1
ATOM 856 C CA . GLN A 1 105 ? 15.505 -7.794 -3.826 1.00 95.75 105 GLN A CA 1
ATOM 857 C C . GLN A 1 105 ? 14.765 -9.112 -4.118 1.00 95.75 105 GLN A C 1
ATOM 859 O O . GLN A 1 105 ? 14.884 -9.661 -5.218 1.00 95.75 105 GLN A O 1
ATOM 864 N N . LEU A 1 106 ? 13.949 -9.601 -3.173 1.00 96.38 106 LEU A N 1
ATOM 865 C CA . LEU A 1 106 ? 13.188 -10.850 -3.332 1.00 96.38 106 LEU A CA 1
ATOM 866 C C . LEU A 1 106 ? 12.181 -10.784 -4.495 1.00 96.38 106 LEU A C 1
ATOM 868 O O . LEU A 1 106 ? 11.845 -11.807 -5.091 1.00 96.38 106 LEU A O 1
ATOM 872 N N . TRP A 1 107 ? 11.784 -9.574 -4.898 1.00 94.81 107 TRP A N 1
ATOM 873 C CA . TRP A 1 107 ? 10.963 -9.305 -6.084 1.00 94.81 107 TRP A CA 1
ATOM 874 C C . TRP A 1 107 ? 11.595 -9.801 -7.397 1.00 94.81 107 TRP A C 1
ATOM 876 O O . TRP A 1 107 ? 10.897 -9.995 -8.390 1.00 94.81 107 TRP A O 1
ATOM 886 N N . LYS A 1 108 ? 12.915 -10.038 -7.442 1.00 93.75 108 LYS A N 1
ATOM 887 C CA . LYS A 1 108 ? 13.557 -10.672 -8.604 1.00 93.75 108 LYS A CA 1
ATOM 888 C C . LYS A 1 108 ? 13.103 -12.125 -8.774 1.00 93.75 108 LYS A C 1
ATOM 890 O O . LYS A 1 108 ? 13.029 -12.600 -9.907 1.00 93.75 108 LYS A O 1
ATOM 895 N N . GLN A 1 109 ? 12.809 -12.814 -7.675 1.00 91.62 109 GLN A N 1
ATOM 896 C CA . GLN A 1 109 ? 12.366 -14.208 -7.671 1.00 91.62 109 GLN A CA 1
ATOM 897 C C . GLN A 1 109 ? 10.841 -14.289 -7.763 1.00 91.62 109 GLN A C 1
ATOM 899 O O . GLN A 1 109 ? 10.321 -14.948 -8.657 1.00 91.62 109 GLN A O 1
ATOM 904 N N . ASP A 1 110 ? 10.136 -13.556 -6.896 1.00 91.94 110 ASP A N 1
ATOM 905 C CA . ASP A 1 110 ? 8.673 -13.524 -6.863 1.00 91.94 110 ASP A CA 1
ATOM 906 C C . ASP A 1 110 ? 8.153 -12.075 -6.762 1.00 91.94 110 ASP A C 1
ATOM 908 O O . ASP A 1 110 ? 7.903 -11.572 -5.662 1.00 91.94 110 ASP A O 1
ATOM 912 N N . PRO A 1 111 ? 7.985 -11.377 -7.905 1.00 91.50 111 PRO A N 1
ATOM 913 C CA . PRO A 1 111 ? 7.510 -9.992 -7.939 1.00 91.50 111 PRO A CA 1
ATOM 914 C C . PRO A 1 111 ? 6.021 -9.843 -7.599 1.00 91.50 111 PRO A C 1
ATOM 916 O O . PRO A 1 111 ? 5.548 -8.720 -7.452 1.00 91.50 111 PRO A O 1
ATOM 919 N N . LYS A 1 112 ? 5.251 -10.941 -7.524 1.00 90.25 112 LYS A N 1
ATOM 920 C CA . LYS A 1 112 ? 3.847 -10.883 -7.082 1.00 90.25 112 LYS A CA 1
ATOM 921 C C . LYS A 1 112 ? 3.757 -10.878 -5.563 1.00 90.25 112 LYS A C 1
ATOM 923 O O . LYS A 1 112 ? 2.897 -10.196 -5.015 1.00 90.25 112 LYS A O 1
ATOM 928 N N . LYS A 1 113 ? 4.621 -11.651 -4.903 1.00 92.06 113 LYS A N 1
ATOM 929 C CA . LYS A 1 113 ? 4.651 -11.766 -3.445 1.00 92.06 113 LYS A CA 1
ATOM 930 C C . LYS A 1 113 ? 5.434 -10.637 -2.787 1.00 92.06 113 LYS A C 1
ATOM 932 O O . LYS A 1 113 ? 4.986 -10.096 -1.780 1.00 92.06 113 LYS A O 1
ATOM 937 N N . TYR A 1 114 ? 6.591 -10.293 -3.344 1.00 94.44 114 TYR A N 1
ATOM 938 C CA . TYR A 1 114 ? 7.487 -9.295 -2.774 1.00 94.44 114 TYR A CA 1
ATOM 939 C C . TYR A 1 114 ? 7.488 -8.036 -3.641 1.00 94.44 114 TYR A C 1
ATOM 941 O O . TYR A 1 114 ? 7.834 -8.120 -4.823 1.00 94.44 114 TYR A O 1
ATOM 949 N N . PRO A 1 115 ? 7.115 -6.868 -3.090 1.00 92.88 115 PRO A N 1
ATOM 950 C CA . PRO A 1 115 ? 7.098 -5.637 -3.859 1.00 92.88 115 PRO A CA 1
ATOM 951 C C . PRO A 1 115 ? 8.520 -5.184 -4.206 1.00 92.88 115 PRO A C 1
ATOM 953 O O . PRO A 1 115 ? 9.452 -5.283 -3.405 1.00 92.88 115 PRO A O 1
ATOM 956 N N . CYS A 1 116 ? 8.679 -4.633 -5.407 1.00 95.00 116 CYS A N 1
ATOM 957 C CA . CYS A 1 116 ? 9.841 -3.825 -5.751 1.00 95.00 116 CYS A CA 1
ATOM 958 C C . CYS A 1 116 ? 9.526 -2.377 -5.367 1.00 95.00 116 CYS A C 1
ATOM 960 O O . CYS A 1 116 ? 8.685 -1.759 -6.017 1.00 95.00 116 CYS A O 1
ATOM 962 N N . LEU A 1 117 ? 10.145 -1.844 -4.310 1.00 95.38 117 LEU A N 1
ATOM 963 C CA . LEU A 1 117 ? 9.979 -0.431 -3.974 1.00 95.38 117 LEU A CA 1
ATOM 964 C C . LEU A 1 117 ? 10.796 0.427 -4.935 1.00 95.38 117 LEU A C 1
ATOM 966 O O . LEU A 1 117 ? 11.998 0.199 -5.115 1.00 95.38 117 LEU A O 1
ATOM 970 N N . ARG A 1 118 ? 10.133 1.411 -5.541 1.00 95.25 118 ARG A N 1
ATOM 971 C CA . ARG A 1 118 ? 10.741 2.385 -6.451 1.00 95.25 118 ARG A CA 1
ATOM 972 C C . ARG A 1 118 ? 11.945 3.057 -5.797 1.00 95.25 118 ARG A C 1
ATOM 974 O O . ARG A 1 118 ? 13.004 3.151 -6.410 1.00 95.25 118 ARG A O 1
ATOM 981 N N . GLU A 1 119 ? 11.783 3.456 -4.546 1.00 93.88 119 GLU A N 1
ATOM 982 C CA . GLU A 1 119 ? 12.762 4.186 -3.751 1.00 93.88 119 GLU A CA 1
ATOM 983 C C . GLU A 1 119 ? 14.050 3.368 -3.576 1.00 93.88 119 GLU A C 1
ATOM 985 O O . GLU A 1 119 ? 15.148 3.874 -3.795 1.00 93.88 119 GLU A O 1
ATOM 990 N N . HIS A 1 120 ? 13.928 2.063 -3.305 1.00 93.25 120 HIS A N 1
ATOM 991 C CA . HIS A 1 120 ? 15.075 1.151 -3.246 1.00 93.25 120 HIS A CA 1
ATOM 992 C C . HIS A 1 120 ? 15.686 0.861 -4.620 1.00 93.25 120 HIS A C 1
ATOM 994 O O . HIS A 1 120 ? 16.894 0.642 -4.727 1.00 93.25 120 HIS A O 1
ATOM 1000 N N . TYR A 1 121 ? 14.857 0.794 -5.665 1.00 94.25 121 TYR A N 1
ATOM 1001 C CA . TYR A 1 121 ? 15.311 0.477 -7.016 1.00 94.25 121 TYR A CA 1
ATOM 1002 C C . TYR A 1 121 ? 16.147 1.614 -7.613 1.00 94.25 121 TYR A C 1
ATOM 1004 O O . TYR A 1 121 ? 17.233 1.362 -8.133 1.00 94.25 121 TYR A O 1
ATOM 1012 N N . TYR A 1 122 ? 15.655 2.851 -7.520 1.00 93.00 122 TYR A N 1
ATOM 1013 C CA . TYR A 1 122 ? 16.317 4.034 -8.072 1.00 93.00 122 TYR A CA 1
ATOM 1014 C C . TYR A 1 122 ? 17.265 4.725 -7.087 1.00 93.00 122 TYR A C 1
ATOM 1016 O O . TYR A 1 122 ? 18.059 5.551 -7.523 1.00 93.00 122 TYR A O 1
ATOM 1024 N N . ARG A 1 123 ? 17.231 4.358 -5.795 1.00 87.69 123 ARG A N 1
ATOM 1025 C CA . ARG A 1 123 ? 18.033 4.977 -4.722 1.00 87.69 123 ARG A CA 1
ATOM 1026 C C . ARG A 1 123 ? 17.796 6.489 -4.642 1.00 87.69 123 ARG A C 1
ATOM 1028 O O . ARG A 1 123 ? 18.733 7.270 -4.568 1.00 87.69 123 ARG A O 1
ATOM 1035 N N . GLU A 1 124 ? 16.524 6.880 -4.707 1.00 79.94 124 GLU A N 1
ATOM 1036 C CA . GLU A 1 124 ? 16.106 8.286 -4.819 1.00 79.94 124 GLU A CA 1
ATOM 1037 C C . GLU A 1 124 ? 16.243 9.076 -3.508 1.00 79.94 124 GLU A C 1
ATOM 1039 O O . GLU A 1 124 ? 16.163 10.301 -3.546 1.00 79.94 124 GLU A O 1
ATOM 1044 N N . TRP A 1 125 ? 16.419 8.418 -2.357 1.00 85.56 125 TRP A N 1
ATOM 1045 C CA . TRP A 1 125 ? 16.369 9.079 -1.052 1.00 85.56 125 TRP A CA 1
ATOM 1046 C C . TRP A 1 125 ? 17.658 8.966 -0.256 1.00 85.56 125 TRP A C 1
ATOM 1048 O O . TRP A 1 125 ? 18.215 7.883 -0.078 1.00 85.56 125 TRP A O 1
ATOM 1058 N N . GLU A 1 126 ? 18.041 10.104 0.314 1.00 89.69 126 GLU A N 1
ATOM 1059 C CA . GLU A 1 126 ? 18.995 10.170 1.409 1.00 89.69 126 GLU A CA 1
ATOM 1060 C C . GLU A 1 126 ? 18.368 9.636 2.712 1.00 89.69 126 GLU A C 1
ATOM 1062 O O . GLU A 1 126 ? 17.144 9.712 2.887 1.00 89.69 126 GLU A O 1
ATOM 1067 N N . PRO A 1 127 ? 19.176 9.139 3.671 1.00 88.31 127 PRO A N 1
ATOM 1068 C CA . PRO A 1 127 ? 18.670 8.507 4.891 1.00 88.31 127 PRO A CA 1
ATOM 1069 C C . PRO A 1 127 ? 17.704 9.365 5.719 1.00 88.31 127 PRO A C 1
ATOM 1071 O O . PRO A 1 127 ? 16.798 8.827 6.351 1.00 88.31 127 PRO A O 1
ATOM 1074 N N . GLU A 1 128 ? 17.885 10.688 5.739 1.00 90.69 128 GLU A N 1
ATOM 1075 C CA . GLU A 1 128 ? 16.994 11.592 6.478 1.00 90.69 128 GLU A CA 1
ATOM 1076 C C . GLU A 1 128 ? 15.618 11.700 5.814 1.00 90.69 128 GLU A C 1
ATOM 1078 O O . GLU A 1 128 ? 14.592 11.537 6.472 1.00 90.69 128 GLU A O 1
ATOM 1083 N N . THR A 1 129 ? 15.590 11.877 4.491 1.00 91.12 129 THR A N 1
ATOM 1084 C CA . THR A 1 129 ? 14.345 11.891 3.720 1.00 91.12 129 THR A CA 1
ATOM 1085 C C . THR A 1 129 ? 13.622 10.555 3.834 1.00 91.12 129 THR A C 1
ATOM 1087 O O . THR A 1 129 ? 12.411 10.531 4.030 1.00 91.12 129 THR A O 1
ATOM 1090 N N . GLU A 1 130 ? 14.345 9.434 3.784 1.00 90.31 130 GLU A N 1
ATOM 1091 C CA . GLU A 1 130 ? 13.754 8.109 3.983 1.00 90.31 130 GLU A CA 1
ATOM 1092 C C . GLU A 1 130 ? 13.055 7.998 5.346 1.00 90.31 130 GLU A C 1
ATOM 1094 O O . GLU A 1 130 ? 11.889 7.596 5.408 1.00 90.31 130 GLU A O 1
ATOM 1099 N N . ARG A 1 131 ? 13.724 8.410 6.433 1.00 92.06 131 ARG A N 1
ATOM 1100 C CA . ARG A 1 131 ? 13.136 8.418 7.783 1.00 92.06 131 ARG A CA 1
ATOM 1101 C C . ARG A 1 131 ? 11.871 9.265 7.848 1.00 92.06 131 ARG A C 1
ATOM 1103 O O . ARG A 1 131 ? 10.862 8.807 8.386 1.00 92.06 131 ARG A O 1
ATOM 1110 N N . GLU A 1 132 ? 11.911 10.465 7.280 1.00 95.12 132 GLU A N 1
ATOM 1111 C CA . GLU A 1 132 ? 10.766 11.370 7.253 1.00 95.12 132 GLU A CA 1
ATOM 1112 C C . GLU A 1 132 ? 9.576 10.756 6.501 1.00 95.12 132 GLU A C 1
ATOM 1114 O O . GLU A 1 132 ? 8.453 10.753 7.006 1.00 95.12 132 GLU A O 1
ATOM 1119 N N . GLN A 1 133 ? 9.802 10.190 5.312 1.00 94.19 133 GLN A N 1
ATOM 1120 C CA . GLN A 1 133 ? 8.729 9.595 4.511 1.00 94.19 133 GLN A CA 1
ATOM 1121 C C . GLN A 1 133 ? 8.137 8.348 5.182 1.00 94.19 133 GLN A C 1
ATOM 1123 O O . GLN A 1 133 ? 6.919 8.159 5.161 1.00 94.19 133 GLN A O 1
ATOM 1128 N N . VAL A 1 134 ? 8.964 7.524 5.833 1.00 93.50 134 VAL A N 1
ATOM 1129 C CA . VAL A 1 134 ? 8.495 6.375 6.625 1.00 93.50 134 VAL A CA 1
ATOM 1130 C C . VAL A 1 134 ? 7.653 6.833 7.818 1.00 93.50 134 VAL A C 1
ATOM 1132 O O . VAL A 1 134 ? 6.604 6.244 8.094 1.00 93.50 134 VAL A O 1
ATOM 1135 N N . GLN A 1 135 ? 8.063 7.902 8.502 1.00 96.12 135 GLN A N 1
ATOM 1136 C CA . GLN A 1 135 ? 7.300 8.465 9.614 1.00 96.12 135 GLN A CA 1
ATOM 1137 C C . GLN A 1 135 ? 5.956 9.038 9.133 1.00 96.12 135 GLN A C 1
ATOM 1139 O O . GLN A 1 135 ? 4.913 8.682 9.680 1.00 96.12 135 GLN A O 1
ATOM 1144 N N . ARG A 1 136 ? 5.943 9.791 8.025 1.00 96.94 136 ARG A N 1
ATOM 1145 C CA . ARG A 1 136 ? 4.707 10.280 7.386 1.00 96.94 136 ARG A CA 1
ATOM 1146 C C . ARG A 1 136 ? 3.768 9.142 6.980 1.00 96.94 136 ARG A C 1
ATOM 1148 O O . ARG A 1 136 ? 2.555 9.254 7.161 1.00 96.94 136 ARG A O 1
ATOM 1155 N N . ALA A 1 137 ? 4.305 8.043 6.446 1.00 96.50 137 ALA A N 1
ATOM 1156 C CA . ALA A 1 137 ? 3.519 6.862 6.097 1.00 96.50 137 ALA A CA 1
ATOM 1157 C C . ALA A 1 137 ? 2.838 6.255 7.332 1.00 96.50 137 ALA A C 1
ATOM 1159 O O . ALA A 1 137 ? 1.637 5.983 7.306 1.00 96.50 137 ALA A O 1
ATOM 1160 N N . LYS A 1 138 ? 3.582 6.096 8.432 1.00 97.88 138 LYS A N 1
ATOM 1161 C CA . LYS A 1 138 ? 3.041 5.633 9.715 1.00 97.88 138 LYS A CA 1
ATOM 1162 C C . LYS A 1 138 ? 1.924 6.549 10.223 1.00 97.88 138 LYS A C 1
ATOM 1164 O O . LYS A 1 138 ? 0.844 6.050 10.537 1.00 97.88 138 LYS A O 1
ATOM 1169 N N . ASP A 1 139 ? 2.162 7.856 10.266 1.00 98.25 139 ASP A N 1
ATOM 1170 C CA . ASP A 1 139 ? 1.191 8.825 10.789 1.00 98.25 139 ASP A CA 1
ATOM 1171 C C . ASP A 1 139 ? -0.083 8.852 9.941 1.00 98.25 139 ASP A C 1
ATOM 1173 O O . ASP A 1 139 ? -1.190 8.849 10.477 1.00 98.25 139 ASP A O 1
ATOM 1177 N N . THR A 1 140 ? 0.063 8.755 8.616 1.00 98.25 140 THR A N 1
ATOM 1178 C CA . THR A 1 140 ? -1.069 8.649 7.686 1.00 98.25 140 THR A CA 1
ATOM 1179 C C . THR A 1 140 ? -1.916 7.410 7.975 1.00 98.25 140 THR A C 1
ATOM 1181 O O . THR A 1 140 ? -3.136 7.506 8.067 1.00 98.25 140 THR A O 1
ATOM 1184 N N . VAL A 1 141 ? -1.292 6.241 8.156 1.00 98.50 141 VAL A N 1
ATOM 1185 C CA . VAL A 1 141 ? -2.018 4.993 8.446 1.00 98.50 141 VAL A CA 1
ATOM 1186 C C . VAL A 1 141 ? -2.778 5.081 9.770 1.00 98.50 141 VAL A C 1
ATOM 1188 O O . VAL A 1 141 ? -3.939 4.670 9.831 1.00 98.50 141 VAL A O 1
ATOM 1191 N N . ILE A 1 142 ? -2.148 5.626 10.815 1.00 98.50 142 ILE A N 1
ATOM 1192 C CA . ILE A 1 142 ? -2.785 5.806 12.127 1.00 98.50 142 ILE A CA 1
ATOM 1193 C C . ILE A 1 142 ? -3.973 6.764 12.005 1.00 98.50 142 ILE A C 1
ATOM 1195 O O . ILE A 1 142 ? -5.071 6.421 12.441 1.00 98.50 142 ILE A O 1
ATOM 1199 N N . ALA A 1 143 ? -3.794 7.907 11.337 1.00 98.44 143 ALA A N 1
ATOM 1200 C CA . ALA A 1 143 ? -4.862 8.878 11.115 1.00 98.44 143 ALA A CA 1
ATOM 1201 C C . ALA A 1 143 ? -6.028 8.290 10.299 1.00 98.44 143 ALA A C 1
ATOM 1203 O O . ALA A 1 143 ? -7.191 8.584 10.575 1.00 98.44 143 ALA A O 1
ATOM 1204 N N . CYS A 1 144 ? -5.755 7.435 9.307 1.00 98.38 144 CYS A N 1
ATOM 1205 C CA . CYS A 1 144 ? -6.797 6.717 8.570 1.00 98.38 144 CYS A CA 1
ATOM 1206 C C . CYS A 1 144 ? -7.600 5.778 9.481 1.00 98.38 144 CYS A C 1
ATOM 1208 O O . CYS A 1 144 ? -8.830 5.792 9.427 1.00 98.38 144 CYS A O 1
ATOM 1210 N N . ALA A 1 145 ? -6.929 4.990 10.327 1.00 98.12 145 ALA A N 1
ATOM 1211 C CA . ALA A 1 145 ? -7.595 4.094 11.271 1.00 98.12 145 ALA A CA 1
ATOM 1212 C C . ALA A 1 145 ? -8.421 4.872 12.311 1.00 98.12 145 ALA A C 1
ATOM 1214 O O . ALA A 1 145 ? -9.568 4.519 12.580 1.00 98.12 145 ALA A O 1
ATOM 1215 N N . GLU A 1 146 ? -7.883 5.971 12.841 1.00 98.38 146 GLU A N 1
ATOM 1216 C CA . GLU A 1 146 ? -8.586 6.848 13.780 1.00 98.38 146 GLU A CA 1
ATOM 1217 C C . GLU A 1 146 ? -9.833 7.475 13.150 1.00 98.38 146 GLU A C 1
ATOM 1219 O O . GLU A 1 146 ? -10.929 7.400 13.708 1.00 98.38 146 GLU A O 1
ATOM 1224 N N . ASN A 1 147 ? -9.699 8.045 11.950 1.00 98.12 147 ASN A N 1
ATOM 1225 C CA . ASN A 1 147 ? -10.831 8.623 11.236 1.00 98.12 147 ASN A CA 1
ATOM 1226 C C . ASN A 1 147 ? -11.879 7.569 10.872 1.00 98.12 147 ASN A C 1
ATOM 1228 O O . ASN A 1 147 ? -13.071 7.864 10.940 1.00 98.12 147 ASN A O 1
ATOM 1232 N N . PHE A 1 148 ? -11.474 6.342 10.543 1.00 97.94 148 PHE A N 1
ATOM 1233 C CA . PHE A 1 148 ? -12.414 5.244 10.340 1.00 97.94 148 PHE A CA 1
ATOM 1234 C C . PHE A 1 148 ? -13.224 4.952 11.612 1.00 97.94 148 PHE A C 1
ATOM 1236 O O . PHE A 1 148 ? -14.454 4.951 11.553 1.00 97.94 148 PHE A O 1
ATOM 1243 N N . ILE A 1 149 ? -12.558 4.777 12.760 1.00 97.44 149 ILE A N 1
ATOM 1244 C CA . ILE A 1 149 ? -13.213 4.514 14.054 1.00 97.44 149 ILE A CA 1
ATOM 1245 C C . ILE A 1 149 ? -14.169 5.654 14.423 1.00 97.44 149 ILE A C 1
ATOM 1247 O O . ILE A 1 149 ? -15.289 5.412 14.866 1.00 97.44 149 ILE A O 1
ATOM 1251 N N . ARG A 1 150 ? -13.745 6.904 14.224 1.00 97.38 150 ARG A N 1
ATOM 1252 C CA . ARG A 1 150 ? -14.502 8.087 14.645 1.00 97.38 150 ARG A CA 1
ATOM 1253 C C . ARG A 1 150 ? -15.662 8.435 13.714 1.00 97.38 150 ARG A C 1
ATOM 1255 O O . ARG A 1 150 ? -16.723 8.827 14.187 1.00 97.38 150 ARG A O 1
ATOM 1262 N N . LEU A 1 151 ? -15.457 8.354 12.400 1.00 97.19 151 LEU A N 1
ATOM 1263 C CA . LEU A 1 151 ? -16.395 8.890 11.404 1.00 97.19 151 LEU A CA 1
ATOM 1264 C C . LEU A 1 151 ? -17.204 7.808 10.685 1.00 97.19 151 LEU A C 1
ATOM 1266 O O . LEU A 1 151 ? -18.359 8.047 10.332 1.00 97.19 151 LEU A O 1
ATOM 1270 N N . VAL A 1 152 ? -16.606 6.642 10.430 1.00 96.12 152 VA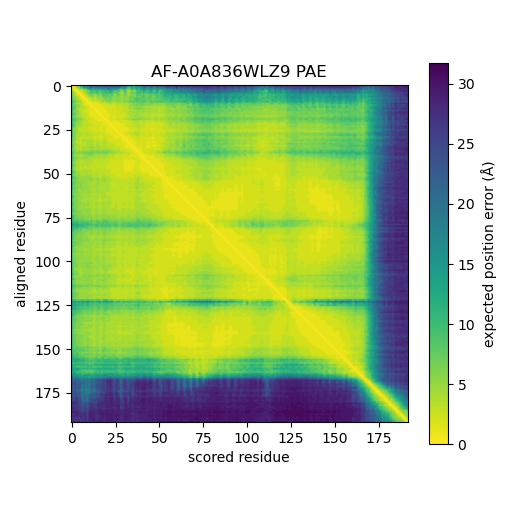L A N 1
ATOM 1271 C CA . VAL A 1 152 ? -17.200 5.609 9.565 1.00 96.12 152 VAL A CA 1
ATOM 1272 C C . VAL A 1 152 ? -17.853 4.507 10.389 1.00 96.12 152 VAL A C 1
ATOM 1274 O O . VAL A 1 152 ? -19.009 4.171 10.139 1.00 96.12 152 VAL A O 1
ATOM 1277 N N . TRP A 1 153 ? -17.161 3.986 11.405 1.00 95.44 153 TRP A N 1
ATOM 1278 C CA . TRP A 1 153 ? -17.670 2.895 12.238 1.00 95.44 153 TRP A CA 1
ATOM 1279 C C . TRP A 1 153 ? -19.057 3.158 12.853 1.00 95.44 153 TRP A C 1
ATOM 1281 O O . TRP A 1 153 ? -19.898 2.262 12.766 1.00 95.44 153 TRP A O 1
ATOM 1291 N N . PRO A 1 154 ? -19.393 4.361 13.371 1.00 95.56 154 PRO A N 1
ATOM 1292 C CA . PRO A 1 154 ? -20.726 4.615 13.925 1.00 95.56 154 PRO A CA 1
ATOM 1293 C C . PRO A 1 154 ? -21.870 4.375 12.931 1.00 95.56 154 PRO A C 1
ATOM 1295 O O . PRO A 1 154 ? -22.981 4.048 13.342 1.00 95.56 154 PRO A O 1
ATOM 1298 N N . ARG A 1 155 ? -21.597 4.512 11.626 1.00 94.94 155 ARG A N 1
ATOM 1299 C CA . ARG A 1 155 ? -22.555 4.275 10.535 1.00 94.94 155 ARG A CA 1
ATOM 1300 C C . ARG A 1 155 ? -22.642 2.805 10.124 1.00 94.94 155 ARG A C 1
ATOM 1302 O O . ARG A 1 155 ? -23.606 2.419 9.477 1.00 94.94 155 ARG A O 1
ATOM 1309 N N . LEU A 1 156 ? -21.637 2.003 10.475 1.00 92.94 156 LEU A N 1
ATOM 1310 C CA . LEU A 1 156 ? -21.536 0.581 10.134 1.00 92.94 156 LEU A CA 1
ATOM 1311 C C . LEU A 1 156 ? -21.785 -0.346 11.329 1.00 92.94 156 LEU A C 1
ATOM 1313 O O . LEU A 1 156 ? -21.787 -1.557 11.148 1.00 92.94 156 LEU A O 1
ATOM 1317 N N . LYS A 1 157 ? -22.023 0.195 12.531 1.00 89.50 157 LYS A N 1
ATOM 1318 C CA . LYS A 1 157 ? -22.174 -0.570 13.783 1.00 89.50 157 LYS A CA 1
ATOM 1319 C C . LYS A 1 157 ? -23.232 -1.684 13.720 1.00 89.50 157 LYS A C 1
ATOM 1321 O O . LYS A 1 157 ? -23.128 -2.667 14.441 1.00 89.50 157 LYS A O 1
ATOM 1326 N N . GLU A 1 158 ? -24.255 -1.513 12.883 1.00 91.44 158 GLU A N 1
ATOM 1327 C CA . GLU A 1 158 ? -25.373 -2.457 12.729 1.00 91.44 158 GLU A CA 1
ATOM 1328 C C . GLU A 1 158 ? -25.101 -3.514 11.649 1.00 91.44 158 GLU A C 1
ATOM 1330 O O . GLU A 1 158 ? -25.822 -4.504 11.554 1.00 91.44 158 GLU A O 1
ATOM 1335 N N . VAL A 1 159 ? -24.052 -3.326 10.840 1.00 89.56 159 VAL A N 1
ATOM 1336 C CA . VAL A 1 159 ? -23.677 -4.241 9.763 1.00 89.56 159 VAL A CA 1
ATOM 1337 C C . VAL A 1 159 ? -22.858 -5.388 10.345 1.00 89.56 159 VAL A C 1
ATOM 1339 O O . VAL A 1 159 ? -21.658 -5.265 10.618 1.00 89.56 159 VAL A O 1
ATOM 1342 N N . ARG A 1 160 ? -23.514 -6.535 10.512 1.00 85.38 160 ARG A N 1
ATOM 1343 C CA . ARG A 1 160 ? -22.864 -7.780 10.927 1.00 85.38 160 ARG A CA 1
ATOM 1344 C C . ARG A 1 160 ? -22.065 -8.371 9.7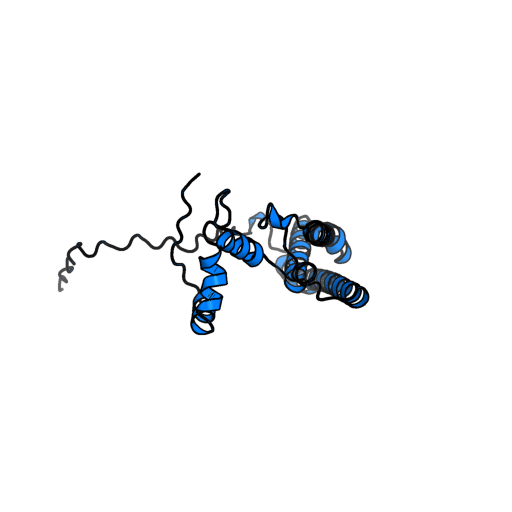73 1.00 85.38 160 ARG A C 1
ATOM 1346 O O . ARG A 1 160 ? -22.417 -8.198 8.609 1.00 85.38 160 ARG A O 1
ATOM 1353 N N . HIS A 1 161 ? -21.036 -9.145 10.108 1.00 83.75 161 HIS A N 1
ATOM 1354 C CA . HIS A 1 161 ? -20.190 -9.807 9.115 1.00 83.75 161 HIS A CA 1
ATOM 1355 C C . HIS A 1 161 ? -20.994 -10.673 8.123 1.00 83.75 161 HIS A C 1
ATOM 1357 O O . HIS A 1 161 ? -20.717 -10.663 6.931 1.00 83.75 161 HIS A O 1
ATOM 1363 N N . GLU A 1 162 ? -22.044 -11.351 8.594 1.00 86.06 162 GLU A N 1
ATOM 1364 C CA . GLU A 1 162 ? -22.945 -12.189 7.780 1.00 86.06 162 GLU A CA 1
ATOM 1365 C C . GLU A 1 162 ? -23.721 -11.414 6.703 1.00 86.06 162 GLU A C 1
ATOM 1367 O O . GLU A 1 162 ? -24.205 -12.002 5.740 1.00 86.06 162 GLU A O 1
ATOM 1372 N N . GLN A 1 163 ? -23.870 -10.098 6.872 1.00 86.31 163 GLN A N 1
ATOM 1373 C CA . GLN A 1 163 ? -24.600 -9.233 5.944 1.00 86.31 163 GLN A CA 1
ATOM 1374 C C . GLN A 1 163 ? -23.690 -8.686 4.835 1.00 86.31 163 GLN A C 1
ATOM 1376 O O . GLN A 1 163 ? -24.159 -7.978 3.943 1.00 86.31 163 GLN A O 1
ATOM 1381 N N . GLU A 1 164 ? -22.393 -8.993 4.876 1.00 86.06 164 GLU A N 1
ATOM 1382 C CA . GLU A 1 164 ? -21.444 -8.573 3.854 1.00 86.06 164 GLU A CA 1
ATOM 1383 C C . GLU A 1 164 ? -21.603 -9.413 2.587 1.00 86.06 164 GLU A C 1
ATOM 1385 O O . GLU A 1 164 ? -21.460 -10.636 2.585 1.00 86.06 164 GLU A O 1
ATOM 1390 N N . LEU A 1 165 ? -21.861 -8.736 1.470 1.00 86.12 165 LEU A N 1
ATOM 1391 C CA . LEU A 1 165 ? -21.911 -9.378 0.166 1.00 86.12 165 LEU A CA 1
ATOM 1392 C C . LEU A 1 165 ? -20.492 -9.549 -0.372 1.00 86.12 165 LEU A C 1
ATOM 1394 O O . LEU A 1 165 ? -19.771 -8.573 -0.588 1.00 86.12 165 LEU A O 1
ATOM 1398 N N . VAL A 1 166 ? -20.113 -10.794 -0.659 1.00 76.75 166 VAL A N 1
ATOM 1399 C CA . VAL A 1 166 ? -18.883 -11.074 -1.400 1.00 76.75 166 VAL A CA 1
ATOM 1400 C C . VAL A 1 166 ? -19.089 -10.615 -2.838 1.00 76.75 166 VAL A C 1
ATOM 1402 O O . VAL A 1 166 ? -19.706 -11.301 -3.656 1.00 76.75 166 VAL A O 1
ATOM 1405 N N . THR A 1 167 ? -18.546 -9.450 -3.172 1.00 73.75 167 THR A N 1
ATOM 1406 C CA . THR A 1 167 ? -18.449 -8.992 -4.556 1.00 73.75 167 THR A CA 1
ATOM 1407 C C . THR A 1 167 ? -17.348 -9.791 -5.250 1.00 73.75 167 THR A C 1
ATOM 1409 O O . THR A 1 167 ? -16.215 -9.348 -5.422 1.00 73.75 167 THR A O 1
ATOM 1412 N N . SER A 1 168 ? -17.657 -11.029 -5.645 1.00 53.41 168 SER A N 1
ATOM 1413 C CA . SER A 1 168 ? -16.790 -11.746 -6.577 1.00 53.41 168 SER A CA 1
ATOM 1414 C C . SER A 1 168 ? -16.809 -10.972 -7.895 1.00 53.41 168 SER A C 1
ATOM 1416 O O . SER A 1 168 ? -17.806 -10.936 -8.614 1.00 53.41 168 SER A O 1
ATOM 1418 N N . ALA A 1 169 ? -15.716 -10.267 -8.180 1.00 46.09 169 ALA A N 1
ATOM 1419 C CA . ALA A 1 169 ? -15.531 -9.531 -9.418 1.00 46.09 169 ALA A CA 1
ATOM 1420 C C . ALA A 1 169 ? -15.420 -10.520 -10.591 1.00 46.09 169 ALA A C 1
ATOM 1422 O O . ALA A 1 169 ? -14.340 -10.764 -11.122 1.00 46.09 169 ALA A O 1
ATOM 1423 N N . SER A 1 170 ? -16.542 -11.086 -11.030 1.00 41.44 170 SER A N 1
ATOM 1424 C CA . SER A 1 170 ? -16.672 -11.694 -12.353 1.00 41.44 170 SER A CA 1
ATOM 1425 C C . SER A 1 170 ? -16.825 -10.581 -13.395 1.00 41.44 170 SER A C 1
ATOM 1427 O O . SER A 1 170 ? -17.810 -10.471 -14.117 1.00 41.44 170 SER A O 1
ATOM 1429 N N . ILE A 1 171 ? -15.826 -9.698 -13.469 1.00 42.53 171 ILE A N 1
ATOM 1430 C CA . ILE A 1 171 ? -15.742 -8.703 -14.534 1.00 42.53 171 ILE A CA 1
ATOM 1431 C C . ILE A 1 171 ? -15.328 -9.448 -15.810 1.00 42.53 171 ILE A C 1
ATOM 1433 O O . ILE A 1 171 ? -14.161 -9.794 -15.987 1.00 42.53 171 ILE A O 1
ATOM 1437 N N . GLY A 1 172 ? -16.283 -9.672 -16.717 1.00 44.75 172 GLY A N 1
ATOM 1438 C CA . GLY A 1 172 ? -15.977 -9.829 -18.141 1.00 44.75 172 GLY A CA 1
ATOM 1439 C C . GLY A 1 172 ? -16.108 -11.217 -18.773 1.00 44.75 172 GLY A C 1
ATOM 1440 O O . GLY A 1 172 ? -15.339 -11.528 -19.684 1.00 44.75 172 GLY A O 1
ATOM 1441 N N . THR A 1 173 ? -17.102 -12.033 -18.420 1.00 35.22 173 THR A N 1
ATOM 1442 C CA . THR A 1 173 ? -17.603 -13.029 -19.385 1.00 35.22 173 THR A CA 1
ATOM 1443 C C . THR A 1 173 ? -18.479 -12.321 -20.416 1.00 35.22 173 THR A C 1
ATOM 1445 O O . THR A 1 173 ? -19.702 -12.292 -20.323 1.00 35.22 173 THR A O 1
ATOM 1448 N N . HIS A 1 174 ? -17.850 -11.723 -21.431 1.00 42.97 174 HIS A N 1
ATOM 1449 C CA . HIS A 1 174 ? -18.585 -11.402 -22.652 1.00 42.97 174 HIS A CA 1
ATOM 1450 C C . HIS A 1 174 ? -19.136 -12.730 -23.204 1.00 42.97 174 HIS A C 1
ATOM 1452 O O . HIS A 1 174 ? -18.348 -13.676 -23.340 1.00 42.97 174 HIS A O 1
ATOM 1458 N N . PRO A 1 175 ? -20.442 -12.846 -23.511 1.00 36.56 175 PRO A N 1
ATOM 1459 C CA . PRO A 1 175 ? -20.938 -14.005 -24.239 1.00 36.56 175 PRO A CA 1
ATOM 1460 C C . PRO A 1 175 ? -20.118 -14.163 -25.529 1.00 36.56 175 PRO A C 1
ATOM 1462 O O . PRO A 1 175 ? -19.697 -13.150 -26.105 1.00 36.56 175 PRO A O 1
ATOM 1465 N N . PRO A 1 176 ? -19.832 -15.402 -25.971 1.00 44.75 176 PRO A N 1
ATOM 1466 C CA . PRO A 1 176 ? -19.082 -15.624 -27.199 1.00 44.75 176 PRO A CA 1
ATOM 1467 C C . PRO A 1 176 ? -19.728 -14.818 -28.329 1.00 44.75 176 PRO A C 1
ATOM 1469 O O . PRO A 1 176 ? -20.954 -14.811 -28.472 1.00 44.75 176 PRO A O 1
ATOM 1472 N N . ARG A 1 177 ? -18.903 -14.092 -29.099 1.00 42.19 177 ARG A N 1
ATOM 1473 C CA . ARG A 1 177 ? -19.368 -13.395 -30.303 1.00 42.19 177 ARG A CA 1
ATOM 1474 C C . ARG A 1 177 ? -20.145 -14.406 -31.141 1.00 42.19 177 ARG A C 1
ATOM 1476 O O . ARG A 1 177 ? -19.609 -15.469 -31.447 1.00 42.19 177 ARG A O 1
ATOM 1483 N N . ARG A 1 178 ? -21.398 -14.082 -31.481 1.00 47.59 178 ARG A N 1
ATOM 1484 C CA . ARG A 1 178 ? -22.141 -14.852 -32.482 1.00 47.59 178 ARG A CA 1
ATOM 1485 C C . ARG A 1 178 ? -21.299 -14.894 -33.748 1.00 47.59 178 ARG A C 1
ATOM 1487 O O . ARG A 1 178 ? -20.781 -13.862 -34.175 1.00 47.59 178 ARG A O 1
ATOM 1494 N N . ASP A 1 179 ? -21.148 -16.096 -34.282 1.00 48.88 179 ASP A N 1
ATOM 1495 C CA . ASP A 1 179 ? -20.453 -16.341 -35.532 1.00 48.88 179 ASP A CA 1
ATOM 1496 C C . ASP A 1 179 ? -21.091 -15.466 -36.631 1.00 48.88 179 ASP A C 1
ATOM 1498 O O . ASP A 1 179 ? -22.320 -15.512 -36.789 1.00 48.88 179 ASP A O 1
ATOM 1502 N N . PRO A 1 180 ? -20.313 -14.642 -37.362 1.00 53.91 180 PRO A N 1
ATOM 1503 C CA . PRO A 1 180 ? -20.826 -13.831 -38.464 1.00 53.91 180 PRO A CA 1
ATOM 1504 C C . PRO A 1 180 ? -21.489 -14.656 -39.581 1.00 53.91 180 PRO A C 1
ATOM 1506 O O . PRO A 1 180 ? -22.181 -14.077 -40.412 1.00 53.91 180 PRO A O 1
ATOM 1509 N N . SER A 1 181 ? -21.341 -15.986 -39.586 1.00 49.34 181 SER A N 1
ATOM 1510 C CA . SER A 1 181 ? -22.064 -16.891 -40.488 1.00 49.34 181 SER A CA 1
ATOM 1511 C C . SER A 1 181 ? -23.516 -17.190 -40.075 1.00 49.34 181 SER A C 1
ATOM 1513 O O . SER A 1 181 ? -24.248 -17.817 -40.839 1.00 49.34 181 SER A O 1
ATOM 1515 N N . THR A 1 182 ? -23.977 -16.736 -38.900 1.00 45.75 182 THR A N 1
ATOM 1516 C CA . THR A 1 182 ? -25.346 -17.014 -38.428 1.00 45.75 182 THR A CA 1
ATOM 1517 C C . THR A 1 182 ? -26.360 -16.112 -39.154 1.00 45.75 182 THR A C 1
ATOM 1519 O O . THR A 1 182 ? -26.341 -14.896 -38.935 1.00 45.75 182 THR A O 1
ATOM 1522 N N . PRO A 1 183 ? -27.291 -16.645 -39.972 1.00 41.50 183 PRO A N 1
ATOM 1523 C CA . PRO A 1 183 ? -28.250 -15.822 -40.701 1.00 41.50 183 PRO A CA 1
ATOM 1524 C C . PRO A 1 183 ? -29.210 -15.114 -39.739 1.00 41.50 183 PRO A C 1
ATOM 1526 O O . PRO A 1 183 ? -29.780 -15.721 -38.828 1.00 41.50 183 PRO A O 1
ATOM 1529 N N . PHE A 1 184 ? -29.435 -13.821 -39.965 1.00 40.09 184 PHE A N 1
ATOM 1530 C CA . PHE A 1 184 ? -30.380 -13.010 -39.202 1.00 40.09 184 PHE A CA 1
ATOM 1531 C C . PHE A 1 184 ? -31.816 -13.444 -39.547 1.00 40.09 184 PHE A C 1
ATOM 1533 O O . PHE A 1 184 ? -32.406 -12.980 -40.520 1.00 40.09 184 PHE A O 1
ATOM 1540 N N . HIS A 1 185 ? -32.402 -14.371 -38.787 1.00 43.78 185 HIS A N 1
ATOM 1541 C CA . HIS A 1 185 ? -33.826 -14.683 -38.924 1.00 43.78 185 HIS A CA 1
ATOM 1542 C C . HIS A 1 185 ? -34.653 -13.543 -38.324 1.00 43.78 185 HIS A C 1
ATOM 1544 O O . HIS A 1 185 ? -34.906 -13.485 -37.118 1.00 43.78 185 HIS A O 1
ATOM 1550 N N . GLY A 1 186 ? -35.049 -12.605 -39.188 1.00 36.44 186 GLY A N 1
ATOM 1551 C CA . GLY A 1 186 ? -35.995 -11.548 -38.864 1.00 36.44 186 GLY A CA 1
ATOM 1552 C C . GLY A 1 186 ? -37.298 -12.149 -38.343 1.00 36.44 186 GLY A C 1
ATOM 1553 O O . GLY A 1 186 ? -38.004 -12.860 -39.058 1.00 36.44 186 GLY A O 1
ATOM 1554 N N . ARG A 1 187 ? -37.629 -11.867 -37.079 1.00 39.38 187 ARG A N 1
ATOM 1555 C CA . ARG A 1 187 ? -38.951 -12.166 -36.524 1.00 39.38 187 ARG A CA 1
ATOM 1556 C C . ARG A 1 187 ? -39.993 -11.391 -37.332 1.00 39.38 187 ARG A C 1
ATOM 1558 O O . ARG A 1 187 ? -40.062 -10.168 -37.233 1.00 39.38 187 ARG A O 1
ATOM 1565 N N . LYS A 1 188 ? -40.813 -12.104 -38.113 1.00 38.22 188 LYS A N 1
ATOM 1566 C CA . LYS A 1 188 ? -42.038 -11.560 -38.713 1.00 38.22 188 LYS A CA 1
ATOM 1567 C C . LYS A 1 188 ? -42.903 -10.979 -37.589 1.00 38.22 188 LYS A C 1
ATOM 1569 O O . LYS A 1 188 ? -43.333 -11.711 -36.698 1.00 38.22 188 LYS A O 1
ATOM 1574 N N . ARG A 1 189 ? -43.136 -9.663 -37.619 1.00 38.47 189 ARG A N 1
ATOM 1575 C CA . ARG A 1 189 ? -44.153 -9.002 -36.792 1.00 38.47 189 ARG A CA 1
ATOM 1576 C C . ARG A 1 189 ? -45.514 -9.594 -37.168 1.00 38.47 189 ARG A C 1
ATOM 1578 O O . ARG A 1 189 ? -45.938 -9.454 -38.311 1.00 38.47 189 ARG A O 1
ATOM 1585 N N . ARG A 1 190 ? -46.187 -10.255 -36.223 1.00 36.25 190 ARG A N 1
ATOM 1586 C CA . ARG A 1 190 ? -47.638 -10.462 -36.296 1.00 36.25 190 ARG A CA 1
ATOM 1587 C C . ARG A 1 190 ? -48.288 -9.107 -36.017 1.00 36.25 190 ARG A C 1
ATOM 1589 O O . ARG A 1 190 ? -48.099 -8.570 -34.930 1.00 36.25 190 ARG A O 1
ATOM 1596 N N . GLN A 1 191 ? -48.963 -8.552 -37.017 1.00 37.50 191 GLN A N 1
ATOM 1597 C CA . GLN A 1 191 ? -49.911 -7.455 -36.840 1.00 37.50 191 GLN A CA 1
ATOM 1598 C C . GLN A 1 191 ? -51.195 -8.037 -36.228 1.00 37.50 191 GLN A C 1
ATOM 1600 O O . GLN A 1 191 ? -51.684 -9.066 -36.701 1.00 37.50 191 GLN A O 1
ATOM 1605 N N . GLN A 1 192 ? -51.674 -7.413 -35.155 1.00 37.94 192 GLN A N 1
ATOM 1606 C CA . GLN A 1 192 ? -53.100 -7.236 -34.888 1.00 37.94 192 GLN A CA 1
ATOM 1607 C C . GLN A 1 192 ? -53.396 -5.762 -35.141 1.00 37.94 192 GLN A C 1
ATOM 1609 O O . GLN A 1 192 ? -52.478 -4.952 -34.863 1.00 37.94 192 GLN A O 1
#

Sequence (192 aa):
MSELKNRFTWSYSAADEFETCRRKRYWSKYAGWGGWEKDAPELARKAYRLSKMVNIYTLTGNAAERAVMWTLRRLQAGATVAAQEAYQAAARPFLNEAWRSSRQQLWKQDPKKYPCLREHYYREWEPETEREQVQRAKDTVIACAENFIRLVWPRLKEVRHEQELVTSASIGTHPPRRDPSTPFHGRKRRQQ

Radius of gyration: 23.29 Å; Cα contacts (8 Å, |Δi|>4): 174; chains: 1; bounding box: 72×37×62 Å